Protein AF-A0A182TUP6-F1 (afdb_monomer_lite)

Secondary structure (DSSP, 8-state):
---------------S------------------EEEPPEEEEPTTS--------SS------TT--EEEEEHHHHHHHHHHHGGGS------GGGPEEE-PPPPTT---SEEEEEEEEEEEE-TTTTTTS-GGG--SEEEEEEEEEEEE-TTTEE-----SS------TT-S----PPEEEEEEEEEEEEE-TT-EESS-EEEEEEES-EEEEE-TTSS-SB-SEEEEES-EEEEEPTTTTTT-EEEEEEEES-EE-S-B-HHHHTT-EEEEEEEEES-EESSPBPHHHHHHHHTS-SS-EEEE--------

pLDDT: mean 70.91, std 22.77, range [28.28, 97.5]

Organism: NCBI:txid34690

Sequence (313 aa):
MGLVRWPFWAVVCVFLSVPFCLVASEQEQLEDIVQQPVHCERIDNSQWSRPGSANDWEPFHGRIGDRVLRCDCHDSVRTRRSEEYTVDQQQPNLRNAVFVLSSFPATTVATDILIVNCGQLHVPAGTFRSIRAAFLPRTIRFVNIAQLTLDSFAFETDSSTRTQQVVTNPRDPHPILGPITLSFDRCQLDELPANVFHGAAIRSVLFSTSSVGAIRSLAISTRFQQFLLSDTVVGSFSRHAFKRAQMEQLHLHNVTMTGAWASQAWQGLIVGNSIQIRDSRFLQTIHPAAITESSTYWKNALLVVYVLSYSKV

Radius of gyration: 26.75 Å; chains: 1; bounding box: 88×65×77 Å

Structure (mmCIF, N/CA/C/O backbone):
data_AF-A0A182TUP6-F1
#
_entry.id   AF-A0A182TUP6-F1
#
loop_
_atom_site.group_PDB
_atom_site.id
_atom_site.type_symbol
_atom_site.label_atom_id
_atom_site.label_alt_id
_atom_site.label_comp_id
_atom_site.label_asym_id
_atom_site.label_entity_id
_atom_site.label_seq_id
_atom_site.pdbx_PDB_ins_code
_atom_site.Cartn_x
_atom_site.Cartn_y
_atom_site.Cartn_z
_atom_site.occupancy
_atom_site.B_iso_or_equiv
_atom_site.auth_seq_id
_atom_site.auth_comp_id
_atom_site.auth_asym_id
_atom_site.auth_atom_id
_atom_site.pdbx_PDB_model_num
ATOM 1 N N . MET A 1 1 ? 63.124 -5.896 46.823 1.00 34.53 1 MET A N 1
ATO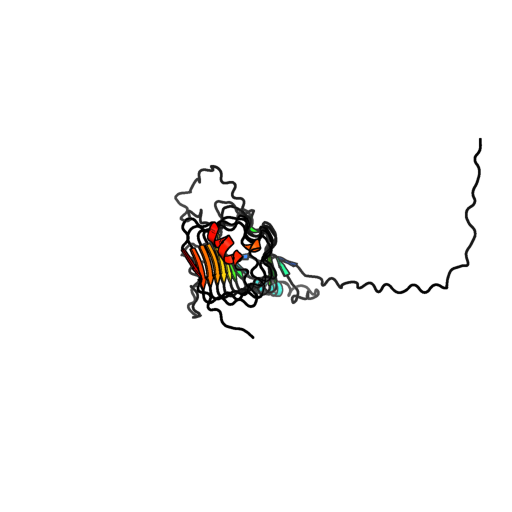M 2 C CA . MET A 1 1 ? 63.927 -7.112 47.092 1.00 34.53 1 MET A CA 1
ATOM 3 C C . MET A 1 1 ? 62.988 -8.149 47.697 1.00 34.53 1 MET A C 1
ATOM 5 O O . MET A 1 1 ? 62.379 -7.798 48.693 1.00 34.53 1 MET A O 1
ATOM 9 N N . GLY A 1 2 ? 62.761 -9.363 47.189 1.00 36.38 2 GLY A N 1
ATOM 10 C CA . GLY A 1 2 ? 62.850 -9.966 45.840 1.00 36.38 2 GLY A CA 1
ATOM 11 C C . GLY A 1 2 ? 61.675 -10.980 45.737 1.00 36.38 2 GLY A C 1
ATOM 12 O O . GLY A 1 2 ? 61.160 -11.369 46.778 1.00 36.38 2 GLY A O 1
ATOM 13 N N . LEU A 1 3 ? 61.022 -11.275 44.606 1.00 37.28 3 LEU A N 1
ATOM 14 C CA . LEU A 1 3 ? 61.464 -11.902 43.342 1.00 37.28 3 LEU A CA 1
ATOM 15 C C . LEU A 1 3 ? 61.934 -13.373 43.464 1.00 37.28 3 LEU A C 1
ATOM 17 O O . LEU A 1 3 ? 62.745 -13.665 44.335 1.00 37.28 3 LEU A O 1
ATOM 21 N N . VAL A 1 4 ? 61.502 -14.206 42.483 1.00 38.88 4 VAL A N 1
ATOM 22 C CA . VAL A 1 4 ? 61.781 -15.660 42.250 1.00 38.88 4 VAL A CA 1
ATOM 23 C C . VAL A 1 4 ? 60.939 -16.607 43.151 1.00 38.88 4 VAL A C 1
ATOM 25 O O . VAL A 1 4 ? 60.911 -16.395 44.353 1.00 38.88 4 VAL A O 1
ATOM 28 N N . ARG A 1 5 ? 60.209 -17.654 42.685 1.00 35.66 5 ARG A N 1
ATOM 29 C CA . ARG A 1 5 ? 59.941 -18.246 41.334 1.00 35.66 5 ARG A CA 1
ATOM 30 C C . ARG A 1 5 ? 58.599 -19.038 41.290 1.00 35.66 5 ARG A C 1
ATOM 32 O O . ARG A 1 5 ? 58.040 -19.334 42.335 1.00 35.66 5 ARG A O 1
ATOM 39 N N . TRP A 1 6 ? 58.163 -19.460 40.091 1.00 38.56 6 TRP A N 1
ATOM 40 C CA . TRP A 1 6 ? 57.276 -20.628 39.841 1.00 38.56 6 TRP A CA 1
ATOM 41 C C . TRP A 1 6 ? 58.119 -21.888 39.509 1.00 38.56 6 TRP A C 1
ATOM 43 O O . TRP A 1 6 ? 59.301 -21.739 39.179 1.00 38.56 6 TRP A O 1
ATOM 53 N N . PRO A 1 7 ? 57.547 -23.108 39.587 1.00 51.44 7 PRO A N 1
ATOM 54 C CA . PRO A 1 7 ? 57.105 -23.854 38.383 1.00 51.44 7 PRO A CA 1
ATOM 55 C C . PRO A 1 7 ? 55.671 -24.414 38.572 1.00 51.44 7 PRO A C 1
ATOM 57 O O . PRO A 1 7 ? 55.264 -24.663 39.698 1.00 51.44 7 PRO A O 1
ATOM 60 N N . PHE A 1 8 ? 54.769 -24.592 37.600 1.00 35.22 8 PHE A N 1
ATOM 61 C CA . PHE A 1 8 ? 54.814 -24.904 36.161 1.00 35.22 8 PHE A CA 1
ATOM 62 C C . PHE A 1 8 ? 55.309 -26.325 35.776 1.00 35.22 8 PHE A C 1
ATOM 64 O O . PHE A 1 8 ? 56.487 -26.537 35.525 1.00 35.22 8 PHE A O 1
ATOM 71 N N . TRP A 1 9 ? 54.321 -27.226 35.624 1.00 31.70 9 TRP A N 1
ATOM 72 C CA . TRP A 1 9 ? 54.264 -28.432 34.766 1.00 31.70 9 TRP A CA 1
ATOM 73 C C . TRP A 1 9 ? 55.047 -29.698 35.155 1.00 31.70 9 TRP A C 1
ATOM 75 O O . TRP A 1 9 ? 56.194 -29.876 34.764 1.00 31.70 9 TRP A O 1
ATOM 85 N N . ALA A 1 10 ? 54.324 -30.655 35.756 1.00 35.94 10 ALA A N 1
ATOM 86 C CA . ALA A 1 10 ? 54.177 -32.047 35.288 1.00 35.94 10 ALA A CA 1
ATOM 87 C C . ALA A 1 10 ? 53.154 -32.790 36.186 1.00 35.94 10 ALA A C 1
ATOM 89 O O . ALA A 1 10 ? 53.091 -32.494 37.372 1.00 35.94 10 ALA A O 1
ATOM 90 N N . VAL A 1 11 ? 52.340 -33.761 35.752 1.00 36.94 11 VAL A N 1
ATOM 91 C CA . VAL A 1 11 ? 51.881 -34.205 34.419 1.00 36.94 11 VAL A CA 1
ATOM 92 C C . VAL A 1 11 ? 50.609 -35.056 34.662 1.00 36.94 11 VAL A C 1
ATOM 94 O O . VAL A 1 11 ? 50.532 -35.738 35.676 1.00 36.94 11 VAL A O 1
ATOM 97 N N . VAL A 1 12 ? 49.625 -34.976 33.757 1.00 43.50 12 VAL A N 1
ATOM 98 C CA . VAL A 1 12 ? 48.611 -36.000 33.381 1.00 43.50 12 VAL A CA 1
ATOM 99 C C . VAL A 1 12 ? 48.229 -37.091 34.411 1.00 43.50 12 VAL A C 1
ATOM 101 O O . VAL A 1 12 ? 49.054 -37.953 34.687 1.00 43.50 12 VAL A O 1
ATOM 104 N N . CYS A 1 13 ? 46.948 -37.131 34.843 1.00 34.03 13 CYS A N 1
ATOM 105 C CA . CYS A 1 13 ? 46.106 -38.356 35.000 1.00 34.03 13 CYS A CA 1
ATOM 106 C C . CYS A 1 13 ? 44.759 -38.145 35.752 1.00 34.03 13 CYS A C 1
ATOM 108 O O . CYS A 1 13 ? 44.371 -38.968 36.574 1.00 34.03 13 CYS A O 1
ATOM 110 N N . VAL A 1 14 ? 43.993 -37.082 35.458 1.00 37.56 14 VAL A N 1
ATOM 111 C CA . VAL A 1 14 ? 42.549 -37.021 35.817 1.00 37.56 14 VAL A CA 1
ATOM 112 C C . VAL A 1 14 ? 41.718 -36.535 34.622 1.00 37.56 14 VAL A C 1
ATOM 114 O O . VAL A 1 14 ? 40.971 -35.564 34.682 1.00 37.56 14 VAL A O 1
ATOM 117 N N . PHE A 1 15 ? 41.888 -37.224 33.495 1.00 32.56 15 PHE A N 1
ATOM 118 C CA . PHE A 1 15 ? 40.847 -37.310 32.470 1.00 32.56 15 PHE A CA 1
ATOM 119 C C . PHE A 1 15 ? 39.930 -38.498 32.810 1.00 32.56 15 PHE A C 1
ATOM 121 O O . PHE A 1 15 ? 40.390 -39.457 33.423 1.00 32.56 15 PHE A O 1
ATOM 128 N N . LEU A 1 16 ? 38.676 -38.452 32.337 1.00 42.44 16 LEU A N 1
ATOM 129 C CA . LEU A 1 16 ? 37.684 -39.547 32.349 1.00 42.44 16 LEU A CA 1
ATOM 130 C C . LEU A 1 16 ? 37.017 -39.875 33.705 1.00 42.44 16 LEU A C 1
ATOM 132 O O . LEU A 1 16 ? 37.305 -40.899 34.315 1.00 42.44 16 LEU A O 1
ATOM 136 N N . SER A 1 17 ? 36.031 -39.063 34.119 1.00 37.94 17 SER A N 1
ATOM 137 C CA . SER A 1 17 ? 34.729 -39.563 34.642 1.00 37.94 17 SER A CA 1
ATOM 138 C C . SER A 1 17 ? 33.737 -38.448 35.037 1.00 37.94 17 SER A C 1
ATOM 140 O O . SER A 1 17 ? 33.158 -38.459 36.118 1.00 37.94 17 SER A O 1
ATOM 142 N N . VAL A 1 18 ? 33.462 -37.501 34.131 1.00 36.75 18 VAL A N 1
ATOM 143 C CA . VAL A 1 18 ? 32.219 -36.707 34.195 1.00 36.75 18 VAL A CA 1
ATOM 144 C C . VAL A 1 18 ? 31.532 -36.812 32.833 1.00 36.75 18 VAL A C 1
ATOM 146 O O . VAL A 1 18 ? 32.119 -36.368 31.843 1.00 36.75 18 VAL A O 1
ATOM 149 N N . PRO A 1 19 ? 30.335 -37.420 32.734 1.00 37.91 19 PRO A N 1
ATOM 150 C CA . PRO A 1 19 ? 29.578 -37.399 31.495 1.00 37.91 19 PRO A CA 1
ATOM 151 C C . PRO A 1 19 ? 29.086 -35.970 31.267 1.00 37.91 19 PRO A C 1
ATOM 153 O O . PRO A 1 19 ? 28.274 -35.446 32.028 1.00 37.91 19 PRO A O 1
ATOM 156 N N . PHE A 1 20 ? 29.591 -35.333 30.213 1.00 32.50 20 PHE A N 1
ATOM 157 C CA . PHE A 1 20 ? 28.999 -34.103 29.710 1.00 32.50 20 PHE A CA 1
ATOM 158 C C . PHE A 1 20 ? 27.558 -34.410 29.300 1.00 32.50 20 PHE A C 1
ATOM 160 O O . PHE A 1 20 ? 27.333 -35.206 28.386 1.00 32.50 20 PHE A O 1
ATOM 167 N N . CYS A 1 21 ? 26.584 -33.774 29.956 1.00 30.81 21 CYS A N 1
ATOM 168 C CA . CYS A 1 21 ? 25.239 -33.701 29.403 1.00 30.81 21 CYS A CA 1
ATOM 169 C C . CYS A 1 21 ? 25.349 -33.062 28.020 1.00 30.81 21 CYS A C 1
ATOM 171 O O . CYS A 1 21 ? 25.797 -31.922 27.893 1.00 30.81 21 CYS A O 1
ATOM 173 N N . LEU A 1 22 ? 24.961 -33.824 26.998 1.00 34.09 22 LEU A N 1
ATOM 174 C CA . LEU A 1 22 ? 24.853 -33.349 25.630 1.00 34.09 22 LEU A CA 1
ATOM 175 C C . LEU A 1 22 ? 23.890 -32.162 25.606 1.00 34.09 22 LEU A C 1
ATOM 177 O O . LEU A 1 22 ? 22.673 -32.336 25.647 1.00 34.09 22 LEU A O 1
ATOM 181 N N . VAL A 1 23 ? 24.448 -30.956 25.502 1.00 34.41 23 VAL A N 1
ATOM 182 C CA . VAL A 1 23 ? 23.739 -29.843 24.878 1.00 34.41 23 VAL A CA 1
ATOM 183 C C . VAL A 1 23 ? 23.572 -30.263 23.426 1.00 34.41 23 VAL A C 1
ATOM 185 O O . VAL A 1 23 ? 24.486 -30.111 22.617 1.00 34.41 23 VAL A O 1
ATOM 188 N N . ALA A 1 24 ? 22.431 -30.881 23.128 1.00 32.66 24 ALA A N 1
ATOM 189 C CA . ALA A 1 24 ? 21.997 -31.080 21.763 1.00 32.66 24 ALA A CA 1
ATOM 190 C C . ALA A 1 24 ? 21.820 -29.684 21.168 1.00 32.66 24 ALA A C 1
ATOM 192 O O . ALA A 1 24 ? 20.860 -28.981 21.472 1.00 32.66 24 ALA A O 1
ATOM 193 N N . SER A 1 25 ? 22.801 -29.260 20.379 1.00 35.72 25 SER A N 1
ATOM 194 C CA . SER A 1 25 ? 22.665 -28.092 19.534 1.00 35.72 25 SER A CA 1
ATOM 195 C C . SER A 1 25 ? 21.538 -28.379 18.551 1.00 35.72 25 SER A C 1
ATOM 197 O O . SER A 1 25 ? 21.739 -29.124 17.588 1.00 35.72 25 SER A O 1
ATOM 199 N N . GLU A 1 26 ? 20.369 -27.785 18.789 1.00 33.47 26 GLU A N 1
ATOM 200 C CA . GLU A 1 26 ? 19.401 -27.499 17.734 1.00 33.47 26 GLU A CA 1
ATOM 201 C C . GLU A 1 26 ? 20.081 -26.541 16.760 1.00 33.47 26 GLU A C 1
ATOM 203 O O . GLU A 1 26 ? 19.991 -25.318 16.839 1.00 33.47 26 GLU A O 1
ATOM 208 N N . GLN A 1 27 ? 20.867 -27.136 15.872 1.00 35.81 27 GLN A N 1
ATOM 209 C CA . GLN A 1 27 ? 21.390 -26.476 14.706 1.00 35.81 27 GLN A CA 1
ATOM 210 C C . GLN A 1 27 ? 20.190 -26.368 13.771 1.00 35.81 27 GLN A C 1
ATOM 212 O O . GLN A 1 27 ? 19.902 -27.307 13.028 1.00 35.81 27 GLN A O 1
ATOM 217 N N . GLU A 1 28 ? 19.447 -25.259 13.880 1.00 41.12 28 GLU A N 1
ATOM 218 C CA . GLU A 1 28 ? 18.463 -24.875 12.871 1.00 41.12 28 GLU A CA 1
ATOM 219 C C . GLU A 1 28 ? 19.143 -25.049 11.514 1.00 41.12 28 GLU A C 1
ATOM 221 O O . GLU A 1 28 ? 20.139 -24.380 11.210 1.00 41.12 28 GLU A O 1
ATOM 226 N N . GLN A 1 29 ? 18.653 -26.004 10.719 1.00 38.56 29 GLN A N 1
ATOM 227 C CA . GLN A 1 29 ? 19.023 -26.072 9.318 1.00 38.56 29 GLN A CA 1
ATOM 228 C C . GLN A 1 29 ? 18.469 -24.802 8.697 1.00 38.56 29 GLN A C 1
ATOM 230 O O . GLN A 1 29 ? 17.281 -24.718 8.397 1.00 38.56 29 GLN A O 1
ATOM 235 N N . LEU A 1 30 ? 19.342 -23.806 8.563 1.00 45.34 30 LEU A N 1
ATOM 236 C CA . LEU A 1 30 ? 19.072 -22.601 7.810 1.00 45.34 30 LEU A CA 1
ATOM 237 C C . LEU A 1 30 ? 18.774 -23.060 6.380 1.00 45.34 30 LEU A C 1
ATOM 239 O O . LEU A 1 30 ? 19.695 -23.403 5.636 1.00 45.34 30 LEU A O 1
ATOM 243 N N . GLU A 1 31 ? 17.488 -23.173 6.038 1.00 53.47 31 GLU A N 1
ATOM 244 C CA . GLU A 1 31 ? 17.079 -23.479 4.673 1.00 53.47 31 GLU A CA 1
ATOM 245 C C . GLU A 1 31 ? 17.718 -22.429 3.767 1.00 53.47 31 GLU A C 1
ATOM 247 O O . GLU A 1 31 ? 17.619 -21.229 4.029 1.00 53.47 31 GLU A O 1
ATOM 252 N N . ASP A 1 32 ? 18.428 -22.880 2.736 1.00 53.50 32 ASP A N 1
ATOM 253 C CA . ASP A 1 32 ? 19.199 -21.992 1.872 1.00 53.50 32 ASP A CA 1
ATOM 254 C C . ASP A 1 32 ? 18.232 -21.258 0.927 1.00 53.50 32 ASP A C 1
ATOM 256 O O . ASP A 1 32 ? 17.908 -21.725 -0.170 1.00 53.50 32 ASP A O 1
ATOM 260 N N . ILE A 1 33 ? 17.665 -20.150 1.420 1.00 63.94 33 ILE A N 1
ATOM 261 C CA . ILE A 1 33 ? 16.667 -19.345 0.712 1.00 63.94 33 ILE A CA 1
ATOM 262 C C . ILE A 1 33 ? 17.345 -18.677 -0.485 1.00 63.94 33 ILE A C 1
ATOM 264 O O . ILE A 1 33 ? 17.992 -17.632 -0.370 1.00 63.94 33 ILE A O 1
ATOM 268 N N . VAL A 1 34 ? 17.156 -19.268 -1.664 1.00 76.81 34 VAL A N 1
ATOM 269 C CA . VAL A 1 34 ? 17.705 -18.748 -2.917 1.00 76.81 34 VAL A CA 1
ATOM 270 C C . VAL A 1 34 ? 16.978 -17.457 -3.295 1.00 76.81 34 VAL A C 1
ATOM 272 O O . VAL A 1 34 ? 15.876 -17.486 -3.846 1.00 76.81 34 VAL A O 1
ATOM 275 N N . GLN A 1 35 ? 17.612 -16.318 -3.024 1.00 82.06 35 GLN A N 1
ATOM 276 C CA . GLN A 1 35 ? 17.132 -15.006 -3.456 1.00 82.06 35 GLN A CA 1
ATOM 277 C C . GLN A 1 35 ? 17.382 -14.803 -4.958 1.00 82.06 35 GLN A C 1
ATOM 279 O O . GLN A 1 35 ? 18.481 -15.060 -5.451 1.00 82.06 35 GLN A O 1
ATOM 284 N N . GLN A 1 36 ? 16.372 -14.338 -5.699 1.00 82.19 36 GLN A N 1
ATOM 285 C CA . GLN A 1 36 ? 16.449 -14.151 -7.156 1.00 82.19 36 GLN A CA 1
ATOM 286 C C . GLN A 1 36 ? 15.907 -12.776 -7.570 1.00 82.19 36 GLN A C 1
ATOM 288 O O . GLN A 1 36 ? 14.803 -12.425 -7.161 1.00 82.19 36 GLN A O 1
ATOM 293 N N . PRO A 1 37 ? 16.617 -11.977 -8.385 1.00 85.25 37 PRO A N 1
ATOM 294 C CA . PRO A 1 37 ? 16.085 -10.701 -8.857 1.00 85.25 37 PRO A CA 1
ATOM 295 C C . PRO A 1 37 ? 14.881 -10.924 -9.784 1.00 85.25 37 PRO A C 1
ATOM 297 O O . PRO A 1 37 ? 14.925 -11.781 -10.668 1.00 85.25 37 PRO A O 1
ATOM 300 N N . VAL A 1 38 ? 13.812 -10.140 -9.619 1.00 85.50 38 VAL A N 1
ATOM 301 C CA . VAL A 1 38 ? 12.689 -10.148 -10.575 1.00 85.50 38 VAL A CA 1
ATOM 302 C C . VAL A 1 38 ? 13.127 -9.493 -11.885 1.00 85.50 38 VAL A C 1
ATOM 304 O O . VAL A 1 38 ? 13.635 -8.370 -11.869 1.00 85.50 38 VAL A O 1
ATOM 307 N N . HIS A 1 39 ? 12.887 -10.147 -13.024 1.00 84.06 39 HIS A N 1
ATOM 308 C CA . HIS A 1 39 ? 13.069 -9.502 -14.321 1.00 84.06 39 HIS A CA 1
ATOM 309 C C . HIS A 1 39 ? 11.871 -8.602 -14.652 1.00 84.06 39 HIS A C 1
ATOM 311 O O . HIS A 1 39 ? 10.720 -9.025 -14.533 1.00 84.06 39 HIS A O 1
ATOM 317 N N . CYS A 1 40 ? 12.145 -7.368 -15.082 1.00 86.75 40 CYS A N 1
ATOM 318 C CA . CYS A 1 40 ? 11.128 -6.394 -15.469 1.00 86.75 40 CYS A CA 1
ATOM 319 C C . CYS A 1 40 ? 11.279 -6.012 -16.947 1.00 86.75 40 CYS A C 1
ATOM 321 O O . CYS A 1 40 ? 12.269 -5.389 -17.332 1.00 86.75 40 CYS A O 1
ATOM 323 N N . GLU A 1 41 ? 10.274 -6.333 -17.756 1.00 85.25 41 GLU A N 1
ATOM 324 C CA . GLU A 1 41 ? 10.201 -6.004 -19.177 1.00 85.25 41 GLU A CA 1
ATOM 325 C C . GLU A 1 41 ? 9.313 -4.782 -19.438 1.00 85.25 41 GLU A C 1
ATOM 327 O O . GLU A 1 41 ? 8.326 -4.515 -18.744 1.00 85.25 41 GLU A O 1
ATOM 332 N N . ARG A 1 42 ? 9.657 -4.016 -20.475 1.00 82.31 42 ARG A N 1
ATOM 333 C CA . ARG A 1 42 ? 8.821 -2.920 -20.958 1.00 82.31 42 ARG A CA 1
ATOM 334 C C . ARG A 1 42 ? 7.774 -3.474 -21.918 1.00 82.31 42 ARG A C 1
ATOM 336 O O . ARG A 1 42 ? 8.123 -4.049 -22.944 1.00 82.31 42 ARG A O 1
ATOM 343 N N . ILE A 1 43 ? 6.508 -3.200 -21.632 1.00 74.56 43 ILE A N 1
ATOM 344 C CA . ILE A 1 43 ? 5.392 -3.488 -22.527 1.00 74.56 43 ILE A CA 1
ATOM 345 C C . ILE A 1 43 ? 5.046 -2.210 -23.285 1.00 74.56 43 ILE A C 1
ATOM 347 O O . ILE A 1 43 ? 4.622 -1.219 -22.687 1.00 74.56 43 ILE A O 1
ATOM 351 N N . ASP A 1 44 ? 5.168 -2.252 -24.608 1.00 62.41 44 ASP A N 1
ATOM 352 C CA . ASP A 1 44 ? 4.533 -1.272 -25.483 1.00 62.41 44 ASP A CA 1
ATOM 353 C C . ASP A 1 44 ? 3.158 -1.819 -25.930 1.00 62.41 44 ASP A C 1
ATOM 355 O O . ASP A 1 44 ? 3.024 -2.986 -26.306 1.00 62.41 44 ASP A O 1
ATOM 359 N N . ASN A 1 45 ? 2.114 -0.981 -25.878 1.00 53.75 45 ASN A N 1
ATOM 360 C CA . ASN A 1 45 ? 0.691 -1.377 -25.966 1.00 53.75 45 ASN A CA 1
ATOM 361 C C . ASN A 1 45 ? 0.225 -2.006 -27.306 1.00 53.75 45 ASN A C 1
ATOM 363 O O . ASN A 1 45 ? -0.972 -2.203 -27.507 1.00 53.75 45 ASN A O 1
ATOM 367 N N . SER A 1 46 ? 1.128 -2.341 -28.229 1.00 46.94 46 SER A N 1
ATOM 368 C CA . SER A 1 46 ? 0.805 -2.960 -29.522 1.00 46.94 46 SER A CA 1
ATOM 369 C C . SER A 1 46 ? 0.464 -4.455 -29.448 1.00 46.94 46 SER A C 1
ATOM 371 O O . SER A 1 46 ? -0.096 -4.976 -30.410 1.00 46.94 46 SER A O 1
ATOM 373 N N . GLN A 1 47 ? 0.777 -5.152 -28.345 1.00 44.69 47 GLN A N 1
ATOM 374 C CA . GLN A 1 47 ? 0.640 -6.618 -28.266 1.00 44.69 47 GLN A CA 1
ATOM 375 C C . GLN A 1 47 ? -0.551 -7.147 -27.441 1.00 44.69 47 GLN A C 1
ATOM 377 O O . GLN A 1 47 ? -0.937 -8.299 -27.634 1.00 44.69 47 GLN A O 1
ATOM 382 N N . TRP A 1 48 ? -1.163 -6.354 -26.547 1.00 43.97 48 TRP A N 1
ATOM 383 C CA . TRP A 1 48 ? -2.136 -6.884 -25.564 1.00 43.97 48 TRP A CA 1
ATOM 384 C C . TRP A 1 48 ? -3.628 -6.724 -25.898 1.00 43.97 48 TRP A C 1
ATOM 386 O O . TRP A 1 48 ? -4.485 -7.097 -25.096 1.00 43.97 48 TRP A O 1
ATOM 396 N N . SER A 1 49 ? -3.978 -6.246 -27.091 1.00 35.59 49 SER A N 1
ATOM 397 C CA . SER A 1 49 ? -5.367 -6.167 -27.567 1.00 35.59 49 SER A CA 1
ATOM 398 C C . SER A 1 49 ? -5.919 -7.534 -28.017 1.00 35.59 49 SER A C 1
ATOM 400 O O . SER A 1 49 ? -6.241 -7.750 -29.184 1.00 35.59 49 SER A O 1
ATOM 402 N N . ARG A 1 50 ? -6.087 -8.467 -27.067 1.00 36.06 50 ARG A N 1
ATOM 403 C CA . ARG A 1 50 ? -6.907 -9.682 -27.238 1.00 36.06 50 ARG A CA 1
ATOM 404 C C . ARG A 1 50 ? -8.146 -9.641 -26.329 1.00 36.06 50 ARG A C 1
ATOM 406 O O . ARG A 1 50 ? -7.997 -9.766 -25.115 1.00 36.06 50 ARG A O 1
ATOM 413 N N . PRO A 1 51 ? -9.367 -9.504 -26.881 1.00 35.75 51 PRO A N 1
ATOM 414 C CA . PRO A 1 51 ? -10.597 -9.586 -26.101 1.00 35.75 51 PRO A CA 1
ATOM 415 C C . PRO A 1 51 ? -10.910 -11.059 -25.800 1.00 35.75 51 PRO A C 1
ATOM 417 O O . PRO A 1 51 ? -11.168 -11.833 -26.720 1.00 35.75 51 PRO A O 1
ATOM 420 N N . GLY A 1 52 ? -10.855 -11.475 -24.530 1.00 34.00 52 GLY A N 1
ATOM 421 C CA . GLY A 1 52 ? -11.009 -12.902 -24.214 1.00 34.00 52 GLY A CA 1
ATOM 422 C C . GLY A 1 52 ? -10.844 -13.326 -22.755 1.00 34.00 52 GLY A C 1
ATOM 423 O O . GLY A 1 52 ? -10.264 -14.378 -22.511 1.00 34.00 52 GLY A O 1
ATOM 424 N N . SER A 1 53 ? -11.327 -12.543 -21.788 1.00 31.86 53 SER A N 1
ATOM 425 C CA . SER A 1 53 ? -11.583 -13.028 -20.422 1.00 31.86 53 SER A CA 1
ATOM 426 C C . SER A 1 53 ? -12.556 -12.082 -19.721 1.00 31.86 53 SER A C 1
ATOM 428 O O . SER A 1 53 ? -12.170 -10.992 -19.305 1.00 31.86 53 SER A O 1
ATOM 430 N N . ALA A 1 54 ? -13.829 -12.470 -19.645 1.00 34.78 54 ALA A N 1
ATOM 431 C CA . ALA A 1 54 ? -14.830 -11.738 -18.882 1.00 34.78 54 ALA A CA 1
ATOM 432 C C . ALA A 1 54 ? -14.744 -12.164 -17.408 1.00 34.78 54 ALA A C 1
ATOM 434 O O . ALA A 1 54 ? -15.157 -13.266 -17.061 1.00 34.78 54 ALA A O 1
ATOM 435 N N . ASN A 1 55 ? -14.180 -11.294 -16.572 1.00 31.22 55 ASN A N 1
ATOM 436 C CA . ASN A 1 55 ? -14.313 -11.295 -15.116 1.00 31.22 55 ASN A CA 1
ATOM 437 C C . ASN A 1 55 ? -14.269 -9.826 -14.665 1.00 31.22 55 ASN A C 1
ATOM 439 O O . ASN A 1 55 ? -13.359 -9.095 -15.057 1.00 31.22 55 ASN A O 1
ATOM 443 N N . ASP A 1 56 ? -15.262 -9.397 -13.886 1.00 34.84 56 ASP A N 1
ATOM 444 C CA . ASP A 1 56 ? -15.608 -7.982 -13.689 1.00 34.84 56 ASP A CA 1
ATOM 445 C C . ASP A 1 56 ? -14.689 -7.212 -12.722 1.00 34.84 56 ASP A C 1
ATOM 447 O O . ASP A 1 56 ? -15.092 -6.866 -11.616 1.00 34.84 56 ASP A O 1
ATOM 451 N N . TRP A 1 57 ? -13.477 -6.870 -13.164 1.00 37.25 57 TRP A N 1
ATOM 452 C CA . TRP A 1 57 ? -12.690 -5.749 -12.625 1.00 37.25 57 TRP A CA 1
ATOM 453 C C . TRP A 1 57 ? -11.972 -5.044 -13.781 1.00 37.25 57 TRP A C 1
ATOM 455 O O . TRP A 1 57 ? -11.491 -5.718 -14.692 1.00 37.25 57 TRP A O 1
ATOM 465 N N . GLU A 1 58 ? -11.952 -3.702 -13.786 1.00 34.88 58 GLU A N 1
ATOM 466 C CA . GLU A 1 58 ? -11.707 -2.922 -15.014 1.00 34.88 58 GLU A CA 1
ATOM 467 C C . GLU A 1 58 ? -10.448 -3.335 -15.805 1.00 34.88 58 GLU A C 1
ATOM 469 O O . GLU A 1 58 ? -9.398 -3.624 -15.211 1.00 34.88 58 GLU A O 1
ATOM 474 N N . PRO A 1 59 ? -10.516 -3.335 -17.154 1.00 39.03 59 PRO A N 1
ATOM 475 C CA . PRO A 1 59 ? -9.438 -3.863 -17.971 1.00 39.03 59 PRO A CA 1
ATOM 476 C C . PRO A 1 59 ? -8.170 -3.021 -17.863 1.00 39.03 59 PRO A C 1
ATOM 478 O O . PRO A 1 59 ? -8.192 -1.830 -17.552 1.00 39.03 59 PRO A O 1
ATOM 481 N N . PHE A 1 60 ? -7.048 -3.637 -18.229 1.00 42.88 60 PHE A N 1
ATOM 482 C CA . PHE A 1 60 ? -5.759 -2.969 -18.372 1.00 42.88 60 PHE A CA 1
ATOM 483 C C . PHE A 1 60 ? -5.750 -2.042 -19.606 1.00 42.88 60 PHE A C 1
ATOM 485 O O . PHE A 1 60 ? -5.090 -2.294 -20.612 1.00 42.88 60 PHE A O 1
ATOM 492 N N . HIS A 1 61 ? -6.528 -0.962 -19.543 1.00 40.66 61 HIS A N 1
ATOM 493 C CA . HIS A 1 61 ? -6.584 0.098 -20.541 1.00 40.66 61 HIS A CA 1
ATOM 494 C C . HIS A 1 61 ? -5.507 1.144 -20.258 1.00 40.66 61 HIS A C 1
ATOM 496 O O . HIS A 1 61 ? -5.801 2.307 -19.973 1.00 40.66 61 HIS A O 1
ATOM 502 N N . GLY A 1 62 ? -4.245 0.725 -20.397 1.00 45.09 62 GLY A N 1
ATOM 503 C CA . GLY A 1 62 ? -3.188 1.677 -20.711 1.00 45.09 62 GLY A CA 1
ATOM 504 C C . GLY A 1 62 ? -3.631 2.469 -21.940 1.00 45.09 62 GLY A C 1
ATOM 505 O O . GLY A 1 62 ? -3.981 1.892 -22.975 1.00 45.09 62 GLY A O 1
ATOM 506 N N . ARG A 1 63 ? -3.686 3.795 -21.822 1.00 48.75 63 ARG A N 1
ATOM 507 C CA . ARG A 1 63 ? -3.994 4.675 -22.948 1.00 48.75 63 ARG A CA 1
ATOM 508 C C . ARG A 1 63 ? -2.944 4.462 -24.035 1.00 48.75 63 ARG A C 1
ATOM 510 O O . ARG A 1 63 ? -1.821 4.022 -23.781 1.00 48.75 63 ARG A O 1
ATOM 517 N N . ILE A 1 64 ? -3.294 4.790 -25.274 1.00 43.28 64 ILE A N 1
ATOM 518 C CA . ILE A 1 64 ? -2.325 4.788 -26.374 1.00 43.28 64 ILE A CA 1
ATOM 519 C C . ILE A 1 64 ? -1.185 5.751 -25.991 1.00 43.28 64 ILE A C 1
ATOM 521 O O . ILE A 1 64 ? -1.417 6.950 -25.853 1.00 43.28 64 ILE A O 1
ATOM 525 N N . GLY A 1 65 ? 0.019 5.209 -25.776 1.00 53.59 65 GLY A N 1
ATOM 526 C CA . GLY A 1 65 ? 1.198 5.941 -25.295 1.00 53.59 65 GLY A CA 1
ATOM 527 C C . GLY A 1 65 ? 1.625 5.669 -23.843 1.00 53.59 65 GLY A C 1
ATOM 528 O O . GLY A 1 65 ? 2.720 6.091 -23.471 1.00 53.59 65 GLY A O 1
ATOM 529 N N . ASP A 1 66 ? 0.829 4.962 -23.032 1.00 63.41 66 ASP A N 1
ATOM 530 C CA . ASP A 1 66 ? 1.239 4.584 -21.671 1.00 63.41 66 ASP A CA 1
ATOM 531 C C . ASP A 1 66 ? 2.431 3.608 -21.703 1.00 63.41 66 ASP A C 1
ATOM 533 O O . ASP A 1 66 ? 2.557 2.762 -22.592 1.00 63.41 66 ASP A O 1
ATOM 537 N N . ARG A 1 67 ? 3.351 3.777 -20.749 1.00 76.44 67 ARG A N 1
ATOM 538 C CA . ARG A 1 67 ? 4.659 3.110 -20.703 1.00 76.44 67 ARG A CA 1
ATOM 539 C C . ARG A 1 67 ? 4.653 2.121 -19.551 1.00 76.44 67 ARG A C 1
ATOM 541 O O . ARG A 1 67 ? 4.981 2.490 -18.426 1.00 76.44 67 ARG A O 1
ATOM 548 N N . VAL A 1 68 ? 4.263 0.886 -19.821 1.00 82.50 68 VAL A N 1
ATOM 549 C CA . VAL A 1 68 ? 4.085 -0.118 -18.773 1.00 82.50 68 VAL A CA 1
ATOM 550 C C . VAL A 1 68 ? 5.388 -0.879 -18.555 1.00 82.50 68 VAL A C 1
ATOM 552 O O . VAL A 1 68 ? 6.021 -1.334 -19.507 1.00 82.50 68 VAL A O 1
ATOM 555 N N . LEU A 1 69 ? 5.783 -1.030 -17.293 1.00 88.50 69 LEU A N 1
ATOM 556 C CA . LEU A 1 69 ? 6.899 -1.878 -16.878 1.00 88.50 69 LEU A CA 1
ATOM 557 C C . LEU A 1 69 ? 6.334 -3.065 -16.092 1.00 88.50 69 LEU A C 1
ATOM 559 O O . LEU A 1 69 ? 5.797 -2.875 -14.999 1.00 88.50 69 LEU A O 1
ATOM 563 N N . ARG A 1 70 ? 6.413 -4.275 -16.653 1.00 90.19 70 ARG A N 1
ATOM 564 C CA . ARG A 1 70 ? 5.912 -5.505 -16.029 1.00 90.19 70 ARG A CA 1
ATOM 565 C C . ARG A 1 70 ? 7.058 -6.319 -15.462 1.00 90.19 70 ARG A C 1
ATOM 567 O O . ARG A 1 70 ? 7.993 -6.646 -16.176 1.00 90.19 70 ARG A O 1
ATOM 574 N N . CYS A 1 71 ? 6.928 -6.707 -14.205 1.00 90.31 71 CYS A N 1
ATOM 575 C CA . CYS A 1 71 ? 7.841 -7.586 -13.499 1.00 90.31 71 CYS A CA 1
ATOM 576 C C . CYS A 1 71 ? 7.099 -8.902 -13.208 1.00 90.31 71 CYS A C 1
ATOM 578 O O . CYS A 1 71 ? 6.227 -8.926 -12.339 1.00 90.31 71 CYS A O 1
ATOM 580 N N . ASP A 1 72 ? 7.378 -9.972 -13.961 1.00 87.94 72 ASP A N 1
ATOM 581 C CA . ASP A 1 72 ? 6.676 -11.262 -13.835 1.00 87.94 72 ASP A CA 1
ATOM 582 C C . ASP A 1 72 ? 7.619 -12.363 -13.327 1.00 87.94 72 ASP A C 1
ATOM 584 O O . ASP A 1 72 ? 8.619 -12.718 -13.963 1.00 87.94 72 ASP A O 1
ATOM 588 N N . CYS A 1 73 ? 7.293 -12.917 -12.160 1.00 84.88 73 CYS A N 1
ATOM 589 C CA . CYS A 1 73 ? 8.084 -13.974 -11.539 1.00 84.88 73 CYS A CA 1
ATOM 590 C C . CYS A 1 73 ? 7.941 -15.332 -12.256 1.00 84.88 73 CYS A C 1
ATOM 592 O O . CYS A 1 73 ? 8.901 -16.101 -12.290 1.00 84.88 73 CYS A O 1
ATOM 594 N N . HIS A 1 74 ? 6.797 -15.642 -12.878 1.00 79.31 74 HIS A N 1
ATOM 595 C CA . HIS A 1 74 ? 6.631 -16.873 -13.662 1.00 79.31 74 HIS A CA 1
ATOM 596 C C . HIS A 1 74 ? 7.446 -16.840 -14.957 1.00 79.31 74 HIS A C 1
ATOM 598 O O . HIS A 1 74 ? 8.061 -17.849 -15.315 1.00 79.31 74 HIS A O 1
ATOM 604 N N . ASP A 1 75 ? 7.481 -15.703 -15.651 1.00 61.94 75 ASP A N 1
ATOM 605 C CA . ASP A 1 75 ? 8.286 -15.573 -16.869 1.00 61.94 75 ASP A CA 1
ATOM 606 C C . ASP A 1 75 ? 9.788 -15.515 -16.546 1.00 61.94 75 ASP A C 1
ATOM 608 O O . ASP A 1 75 ? 10.576 -16.156 -17.239 1.00 61.94 75 ASP A O 1
ATOM 612 N N . SER A 1 76 ? 10.177 -14.929 -15.404 1.00 59.91 76 SER A N 1
ATOM 613 C CA . SER A 1 76 ? 11.550 -15.031 -14.870 1.00 59.91 76 SER A CA 1
ATOM 614 C C . SER A 1 76 ? 12.009 -16.497 -14.694 1.00 59.91 76 SER A C 1
ATOM 616 O O . SER A 1 76 ? 13.137 -16.840 -15.051 1.00 59.91 76 SER A O 1
ATOM 618 N N . VAL A 1 77 ? 11.129 -17.403 -14.234 1.00 60.00 77 VAL A N 1
ATOM 619 C CA . VAL A 1 77 ? 11.424 -18.854 -14.159 1.00 60.00 77 VAL A CA 1
ATOM 620 C C . VAL A 1 77 ? 11.525 -19.502 -15.548 1.00 60.00 77 VAL A C 1
ATOM 622 O O . VAL A 1 77 ? 12.345 -20.400 -15.751 1.00 60.00 77 VAL A O 1
ATOM 625 N N . ARG A 1 78 ? 10.696 -19.089 -16.516 1.00 59.78 78 ARG A N 1
ATOM 626 C CA . ARG A 1 78 ? 10.673 -19.662 -17.878 1.00 59.78 78 ARG A CA 1
ATOM 627 C C . ARG A 1 78 ? 11.901 -19.284 -18.700 1.00 59.78 78 ARG A C 1
ATOM 629 O O . ARG A 1 78 ? 12.465 -20.161 -19.358 1.00 59.78 78 ARG A O 1
ATOM 636 N N . THR A 1 79 ? 12.320 -18.022 -18.649 1.00 58.47 79 THR A N 1
ATOM 637 C CA . THR A 1 79 ? 13.522 -17.542 -19.343 1.00 58.47 79 THR A CA 1
ATOM 638 C C . THR A 1 79 ? 14.748 -18.291 -18.837 1.00 58.47 79 THR A C 1
ATOM 640 O O . THR A 1 79 ? 15.435 -18.923 -19.637 1.00 58.47 79 THR A O 1
ATOM 643 N N . ARG A 1 80 ? 14.928 -18.382 -17.508 1.00 55.97 80 ARG A N 1
ATOM 644 C CA . ARG A 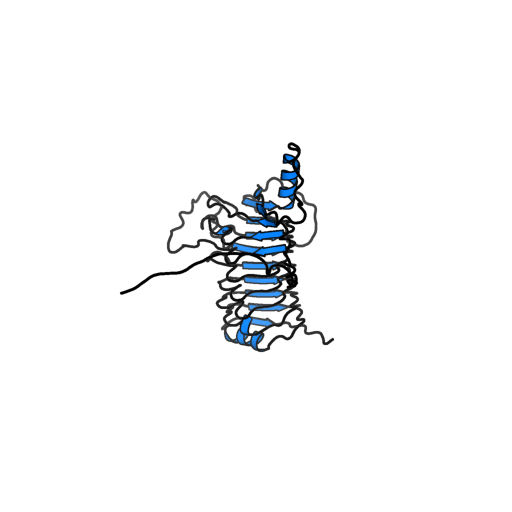1 80 ? 16.022 -19.162 -16.910 1.00 55.97 80 ARG A CA 1
ATOM 645 C C . ARG A 1 80 ? 16.022 -20.617 -17.374 1.00 55.97 80 ARG A C 1
ATOM 647 O O . ARG A 1 80 ? 17.049 -21.095 -17.835 1.00 55.97 80 ARG A O 1
ATOM 654 N N . ARG A 1 81 ? 14.880 -21.319 -17.312 1.00 56.38 81 ARG A N 1
ATOM 655 C CA . ARG A 1 81 ? 14.795 -22.711 -17.801 1.00 56.38 81 ARG A CA 1
ATOM 656 C C . ARG A 1 81 ? 15.233 -22.853 -19.255 1.00 56.38 81 ARG A C 1
ATOM 658 O O . ARG A 1 81 ? 15.739 -23.904 -19.609 1.00 56.38 81 ARG A O 1
ATOM 665 N N . SER A 1 82 ? 15.022 -21.829 -20.080 1.00 56.56 82 SER A N 1
ATOM 666 C CA . SER A 1 82 ? 15.383 -21.842 -21.500 1.00 56.56 82 SER A CA 1
ATOM 667 C C . SER A 1 82 ? 16.887 -21.622 -21.722 1.00 56.56 82 SER A C 1
ATOM 669 O O . SER A 1 82 ? 17.458 -22.223 -22.626 1.00 56.56 82 SER A O 1
ATOM 671 N N . GLU A 1 83 ? 17.535 -20.813 -20.880 1.00 55.59 83 GLU A N 1
ATOM 672 C CA . GLU A 1 83 ? 18.987 -20.563 -20.898 1.00 55.59 83 GLU A CA 1
ATOM 673 C C . GLU A 1 83 ? 19.791 -21.726 -20.277 1.00 55.59 83 GLU A C 1
ATOM 675 O O . GLU A 1 83 ? 20.848 -22.116 -20.780 1.00 55.59 83 GLU A O 1
ATOM 680 N N . GLU A 1 84 ? 19.255 -22.342 -19.220 1.00 52.47 84 GLU A N 1
ATOM 681 C CA . GLU A 1 84 ? 19.900 -23.389 -18.411 1.00 52.47 84 GLU A CA 1
ATOM 682 C C . GLU A 1 84 ? 19.977 -24.765 -19.120 1.00 52.47 84 GLU A C 1
ATOM 684 O O . GLU A 1 84 ? 20.602 -25.690 -18.613 1.00 52.47 84 GLU A O 1
ATOM 689 N N . TYR A 1 85 ? 19.448 -24.899 -20.347 1.00 49.19 85 TYR A N 1
ATOM 690 C CA . TYR A 1 85 ? 19.603 -26.094 -21.202 1.00 49.19 85 TYR A CA 1
ATOM 691 C C . TYR A 1 85 ? 21.005 -26.271 -21.827 1.00 49.19 85 TYR A C 1
ATOM 693 O O . TYR A 1 85 ? 21.191 -27.163 -22.656 1.00 49.19 85 TYR A O 1
ATOM 701 N N . THR A 1 86 ? 21.993 -25.443 -21.470 1.00 46.91 86 THR A N 1
ATOM 702 C CA . THR A 1 86 ? 23.348 -25.494 -22.059 1.00 46.91 86 THR A CA 1
ATOM 703 C C . THR A 1 86 ? 24.478 -25.885 -21.103 1.00 46.91 86 THR A C 1
ATOM 705 O O . THR A 1 86 ? 25.609 -26.033 -21.567 1.00 46.91 86 THR A O 1
ATOM 708 N N . VAL A 1 87 ? 24.220 -26.106 -19.805 1.00 44.81 87 VAL A N 1
ATOM 709 C CA . VAL A 1 87 ? 25.258 -26.532 -18.842 1.00 44.81 87 VAL A CA 1
ATOM 710 C C . VAL A 1 87 ? 24.712 -27.541 -17.824 1.00 44.81 87 VAL A C 1
ATOM 712 O O . VAL A 1 87 ? 23.790 -27.235 -17.075 1.00 44.81 87 VAL A O 1
ATOM 715 N N . ASP A 1 88 ? 25.343 -28.718 -17.742 1.00 44.91 88 ASP A N 1
ATOM 716 C CA . ASP A 1 88 ? 25.099 -29.738 -16.710 1.00 44.91 88 ASP A CA 1
ATOM 717 C C . ASP A 1 88 ? 25.542 -29.261 -15.311 1.00 44.91 88 ASP A C 1
ATOM 719 O O . ASP A 1 88 ? 26.622 -29.619 -14.833 1.00 44.91 88 ASP A O 1
ATOM 723 N N . GLN A 1 89 ? 24.721 -28.464 -14.621 1.00 42.47 89 GLN A N 1
ATOM 724 C CA . GLN A 1 89 ? 24.879 -28.194 -13.186 1.00 42.47 89 GLN A CA 1
ATOM 725 C C . GLN A 1 89 ? 23.545 -28.254 -12.430 1.00 42.47 89 GLN A C 1
ATOM 727 O O . GLN A 1 89 ? 22.468 -28.035 -12.977 1.00 42.47 89 GLN A O 1
ATOM 732 N N . GLN A 1 90 ? 23.649 -28.641 -11.157 1.00 44.22 90 GLN A N 1
ATOM 733 C CA . GLN A 1 90 ? 22.559 -29.005 -10.248 1.00 44.22 90 GLN A CA 1
ATOM 734 C C . GLN A 1 90 ? 21.348 -28.065 -10.322 1.00 44.22 90 GLN A C 1
ATOM 736 O O . GLN A 1 90 ? 21.480 -26.868 -10.083 1.00 44.22 90 GLN A O 1
ATOM 741 N N . GLN A 1 91 ? 20.152 -28.634 -10.535 1.00 45.19 91 GLN A N 1
ATOM 742 C CA . GLN A 1 91 ? 18.889 -27.918 -10.346 1.00 45.19 91 GLN A CA 1
ATOM 743 C C . GLN A 1 91 ? 18.853 -27.298 -8.937 1.00 45.19 91 GLN A C 1
ATOM 745 O O . GLN A 1 91 ? 18.804 -28.054 -7.960 1.00 45.19 91 GLN A O 1
ATOM 750 N N . PRO A 1 92 ? 18.824 -25.961 -8.785 1.00 51.09 92 PRO A N 1
ATOM 751 C CA . PRO A 1 92 ? 18.482 -25.381 -7.498 1.00 51.09 92 PRO A CA 1
ATOM 752 C C . PRO A 1 92 ? 17.026 -25.733 -7.183 1.00 51.09 92 PRO A C 1
ATOM 754 O O . PRO A 1 92 ? 16.179 -25.792 -8.081 1.00 51.09 92 PRO A O 1
ATOM 757 N N . ASN A 1 93 ? 16.711 -25.942 -5.904 1.00 48.75 93 ASN A N 1
ATOM 758 C CA . ASN A 1 93 ? 15.344 -26.202 -5.451 1.00 48.75 93 ASN A CA 1
ATOM 759 C C . ASN A 1 93 ? 14.474 -24.938 -5.601 1.00 48.75 93 ASN A C 1
ATOM 761 O O . ASN A 1 93 ? 14.168 -24.245 -4.635 1.00 48.75 93 ASN A O 1
ATOM 765 N N . LEU A 1 94 ? 14.010 -24.674 -6.828 1.00 53.88 94 LEU A N 1
ATOM 766 C CA . LEU A 1 94 ? 13.161 -23.538 -7.225 1.00 53.88 94 LEU A CA 1
ATOM 767 C C . LEU A 1 94 ? 11.803 -23.465 -6.492 1.00 53.88 94 LEU A C 1
ATOM 769 O O . LEU A 1 94 ? 11.017 -22.563 -6.763 1.00 53.88 94 LEU A O 1
ATOM 773 N N . ARG A 1 95 ? 11.506 -24.406 -5.587 1.00 55.00 95 ARG A N 1
ATOM 774 C CA . ARG A 1 95 ? 10.312 -24.387 -4.730 1.00 55.00 95 ARG A CA 1
ATOM 775 C C . ARG A 1 95 ? 10.409 -23.384 -3.573 1.00 55.00 95 ARG A C 1
ATOM 777 O O . ARG A 1 95 ? 9.365 -22.884 -3.175 1.00 55.00 95 ARG A O 1
ATOM 784 N N . ASN A 1 96 ? 11.618 -23.053 -3.106 1.00 63.03 96 ASN A N 1
ATOM 785 C CA . ASN A 1 96 ? 11.854 -22.136 -1.975 1.00 63.03 96 ASN A CA 1
ATOM 786 C C . ASN A 1 96 ? 12.610 -20.863 -2.428 1.00 63.03 96 ASN A C 1
ATOM 788 O O . ASN A 1 96 ? 13.433 -20.318 -1.696 1.00 63.03 96 ASN A O 1
ATOM 792 N N . ALA A 1 97 ? 12.391 -20.421 -3.672 1.00 74.94 97 ALA A N 1
ATOM 793 C CA . ALA A 1 97 ? 13.025 -19.220 -4.208 1.00 74.94 97 ALA A CA 1
ATOM 794 C C . ALA A 1 97 ? 12.229 -17.958 -3.835 1.00 74.94 97 ALA A C 1
ATOM 796 O O . ALA A 1 97 ? 11.075 -17.803 -4.247 1.00 74.94 97 ALA A O 1
ATOM 797 N N . VAL A 1 98 ? 12.868 -17.033 -3.114 1.00 87.19 98 VAL A N 1
ATOM 798 C CA . VAL A 1 98 ? 12.310 -15.704 -2.827 1.00 87.19 98 VAL A CA 1
ATOM 799 C C . VAL A 1 98 ? 12.729 -14.751 -3.933 1.00 87.19 98 VAL A C 1
ATOM 801 O O . VAL A 1 98 ? 13.915 -14.480 -4.130 1.00 87.19 98 VAL A O 1
ATOM 804 N N . PHE A 1 99 ? 11.756 -14.201 -4.649 1.00 91.69 99 PHE A N 1
ATOM 805 C CA . PHE A 1 99 ? 12.027 -13.141 -5.605 1.00 91.69 99 PHE A CA 1
ATOM 806 C C . PHE A 1 99 ? 12.277 -11.816 -4.883 1.00 91.69 99 PHE A C 1
ATOM 808 O O . PHE A 1 99 ? 11.556 -11.476 -3.954 1.00 91.69 99 PHE A O 1
ATOM 815 N N . VAL A 1 100 ? 13.267 -11.044 -5.320 1.00 92.88 100 VAL A N 1
ATOM 816 C CA . VAL A 1 100 ? 13.632 -9.742 -4.748 1.00 92.88 100 VAL A CA 1
ATOM 817 C C . VAL A 1 100 ? 13.439 -8.665 -5.809 1.00 92.88 100 VAL A C 1
ATOM 819 O O . VAL A 1 100 ? 14.044 -8.715 -6.886 1.00 92.88 100 VAL A O 1
ATOM 822 N N . LEU A 1 101 ? 12.599 -7.671 -5.521 1.00 92.94 101 LEU A N 1
ATOM 823 C CA . LEU A 1 101 ? 12.359 -6.553 -6.431 1.00 92.94 101 LEU A CA 1
ATOM 824 C C . LEU A 1 101 ? 13.527 -5.559 -6.365 1.00 92.94 101 LEU A C 1
ATOM 826 O O . LEU A 1 101 ? 13.595 -4.711 -5.472 1.00 92.94 101 LEU A O 1
ATOM 830 N N . SER A 1 102 ? 14.457 -5.682 -7.314 1.00 90.69 102 SER A N 1
ATOM 831 C CA . SER A 1 102 ? 15.621 -4.795 -7.434 1.00 90.69 102 SER A CA 1
ATOM 832 C C . SER A 1 102 ? 15.216 -3.322 -7.551 1.00 90.69 102 SER A C 1
ATOM 834 O O . SER A 1 102 ? 14.149 -2.996 -8.068 1.00 90.69 102 SER A O 1
ATOM 836 N N . SER A 1 103 ? 16.078 -2.420 -7.077 1.00 90.94 103 SER A N 1
ATOM 837 C CA . SER A 1 103 ? 15.790 -0.987 -7.102 1.00 90.94 103 SER A CA 1
ATOM 838 C C . SER A 1 103 ? 15.715 -0.440 -8.529 1.00 90.94 103 SER A C 1
ATOM 840 O O . SER A 1 103 ? 16.559 -0.718 -9.383 1.00 90.94 103 SER A O 1
ATOM 842 N N . PHE A 1 104 ? 14.690 0.370 -8.790 1.00 89.75 104 PHE A N 1
ATOM 843 C CA . PHE A 1 104 ? 14.467 0.959 -10.103 1.00 89.75 104 PHE A CA 1
ATOM 844 C C . PHE A 1 104 ? 15.484 2.082 -10.358 1.00 89.75 104 PHE A C 1
ATOM 846 O O . PHE A 1 104 ? 15.580 3.017 -9.557 1.00 89.75 104 PHE A O 1
ATOM 853 N N . PRO A 1 105 ? 16.245 2.048 -11.468 1.00 87.25 105 PRO A N 1
ATOM 854 C CA . PRO A 1 105 ? 17.238 3.074 -11.759 1.00 87.25 105 PRO A CA 1
ATOM 855 C C . PRO A 1 105 ? 16.585 4.437 -12.024 1.00 87.25 105 PRO A C 1
ATOM 857 O O . PRO A 1 105 ? 15.442 4.531 -12.471 1.00 87.25 105 PRO A O 1
ATOM 860 N N . ALA A 1 106 ? 17.353 5.516 -11.849 1.00 83.81 106 ALA A N 1
ATOM 861 C CA . ALA A 1 106 ? 16.908 6.895 -12.092 1.00 83.81 106 ALA A CA 1
ATOM 862 C C . ALA A 1 106 ? 16.502 7.202 -13.550 1.00 83.81 106 ALA A C 1
ATOM 864 O O . ALA A 1 106 ? 15.952 8.268 -13.834 1.00 83.81 106 ALA A O 1
ATOM 865 N N . THR A 1 107 ? 16.799 6.286 -14.472 1.00 79.38 107 THR A N 1
ATOM 866 C CA . THR A 1 107 ? 16.411 6.295 -15.888 1.00 79.38 107 THR A CA 1
ATOM 867 C C . THR A 1 107 ? 15.103 5.546 -16.167 1.00 79.38 107 THR A C 1
ATOM 869 O O . THR A 1 107 ? 14.687 5.477 -17.321 1.00 79.38 107 THR A O 1
ATOM 872 N N . THR A 1 108 ? 14.443 4.987 -15.147 1.00 81.88 108 THR A N 1
ATOM 873 C CA . THR A 1 108 ? 13.140 4.322 -15.291 1.00 81.88 108 THR A CA 1
ATOM 874 C C . THR A 1 108 ? 12.089 5.343 -15.718 1.00 81.88 108 THR A C 1
ATOM 876 O O . THR A 1 108 ? 11.821 6.292 -14.985 1.00 81.88 108 THR A O 1
ATOM 879 N N . VAL A 1 109 ? 11.488 5.150 -16.897 1.00 81.25 109 VAL A N 1
ATOM 880 C CA . VAL A 1 109 ? 10.385 5.987 -17.400 1.00 81.25 109 VAL A CA 1
ATOM 881 C C . VAL A 1 109 ? 9.193 5.099 -17.743 1.00 81.25 109 VAL A C 1
ATOM 883 O O . VAL A 1 109 ? 8.999 4.695 -18.897 1.00 81.25 109 VAL A O 1
ATOM 886 N N . ALA A 1 110 ? 8.406 4.808 -16.710 1.00 81.31 110 ALA A N 1
ATOM 887 C CA . ALA A 1 110 ? 7.167 4.048 -16.771 1.00 81.31 110 ALA A CA 1
ATOM 888 C C . ALA A 1 110 ? 6.005 4.918 -16.268 1.00 81.31 110 ALA A C 1
ATOM 890 O O . ALA A 1 110 ? 6.152 5.635 -15.281 1.00 81.31 110 ALA A O 1
ATOM 891 N N . THR A 1 111 ? 4.852 4.861 -16.934 1.00 81.06 111 THR A N 1
ATOM 892 C CA . THR A 1 111 ? 3.611 5.435 -16.396 1.00 81.06 111 THR A CA 1
ATOM 893 C C . THR A 1 111 ? 3.060 4.549 -15.289 1.00 81.06 111 THR A C 1
ATOM 895 O O . THR A 1 111 ? 2.530 5.066 -14.310 1.00 81.06 111 THR A O 1
ATOM 898 N N . ASP A 1 112 ? 3.234 3.233 -15.419 1.00 85.50 112 ASP A N 1
ATOM 899 C CA . ASP A 1 112 ? 2.659 2.227 -14.536 1.00 85.50 112 ASP A CA 1
ATOM 900 C C . ASP A 1 112 ? 3.645 1.067 -14.363 1.00 85.50 112 ASP A C 1
ATOM 902 O O . ASP A 1 112 ? 4.217 0.573 -15.341 1.00 85.50 112 ASP A O 1
ATOM 906 N N . ILE A 1 113 ? 3.848 0.637 -13.117 1.00 90.25 113 ILE A N 1
ATOM 907 C CA . ILE A 1 113 ? 4.691 -0.514 -12.772 1.00 90.25 113 ILE A CA 1
ATOM 908 C C . ILE A 1 113 ? 3.783 -1.637 -12.265 1.00 90.25 113 ILE A C 1
ATOM 910 O O . ILE A 1 113 ? 2.990 -1.439 -11.345 1.00 90.25 113 ILE A O 1
ATOM 914 N N . LEU A 1 114 ? 3.889 -2.816 -12.871 1.00 92.44 114 LEU A N 1
ATOM 915 C CA . LEU A 1 114 ? 3.017 -3.962 -12.631 1.00 92.44 114 LEU A CA 1
ATOM 916 C C . LEU A 1 114 ? 3.859 -5.179 -12.223 1.00 92.44 114 LEU A C 1
ATOM 918 O O . LEU A 1 114 ? 4.557 -5.749 -13.054 1.00 92.44 114 LEU A O 1
ATOM 922 N N . ILE A 1 115 ? 3.790 -5.587 -10.958 1.00 93.75 115 ILE A N 1
ATOM 923 C CA . ILE A 1 115 ? 4.522 -6.732 -10.404 1.00 93.75 115 ILE A CA 1
ATOM 924 C C . ILE A 1 115 ? 3.541 -7.880 -10.169 1.00 93.75 115 ILE A C 1
ATOM 926 O O . ILE A 1 115 ? 2.527 -7.689 -9.493 1.00 93.75 115 ILE A O 1
ATOM 930 N N . VAL A 1 116 ? 3.796 -9.053 -10.754 1.00 92.44 116 VAL A N 1
ATOM 931 C CA . VAL A 1 116 ? 2.779 -10.111 -10.862 1.00 92.44 116 VAL A CA 1
ATOM 932 C C . VAL A 1 116 ? 3.299 -11.534 -10.685 1.00 92.44 116 VAL A C 1
ATOM 934 O O . VAL A 1 116 ? 4.440 -11.850 -11.025 1.00 92.44 116 VAL A O 1
ATOM 937 N N . ASN A 1 117 ? 2.387 -12.411 -10.253 1.00 90.12 117 ASN A N 1
ATOM 938 C CA . ASN A 1 117 ? 2.515 -13.871 -10.315 1.00 90.12 117 ASN A CA 1
ATOM 939 C C . ASN A 1 117 ? 3.740 -14.423 -9.560 1.00 90.12 117 ASN A C 1
ATOM 941 O O . ASN A 1 117 ? 4.447 -15.299 -10.057 1.00 90.12 117 ASN A O 1
ATOM 945 N N . CYS A 1 118 ? 4.003 -13.904 -8.360 1.00 89.06 118 CYS A N 1
ATOM 946 C CA . CYS A 1 118 ? 5.135 -14.320 -7.533 1.00 89.06 118 CYS A CA 1
ATOM 947 C C . CYS A 1 118 ? 4.674 -15.232 -6.391 1.00 89.06 118 CYS A C 1
ATOM 949 O O . CYS A 1 118 ? 3.726 -14.909 -5.674 1.00 89.06 118 CYS A O 1
ATOM 951 N N . GLY A 1 119 ? 5.375 -16.354 -6.195 1.00 89.94 119 GLY A N 1
ATOM 952 C CA . GLY A 1 119 ? 5.179 -17.221 -5.030 1.00 89.94 119 GLY A CA 1
ATOM 953 C C . GLY A 1 119 ? 5.582 -16.494 -3.749 1.00 89.94 119 GLY A C 1
ATOM 954 O O . GLY A 1 119 ? 4.732 -16.166 -2.931 1.00 89.94 119 GLY A O 1
ATOM 955 N N . GLN A 1 120 ? 6.866 -16.162 -3.629 1.00 93.00 120 GLN A N 1
ATOM 956 C CA . GLN A 1 120 ? 7.397 -15.301 -2.574 1.00 93.00 120 GLN A CA 1
ATOM 957 C C . GLN A 1 120 ? 8.065 -14.084 -3.218 1.00 93.00 120 GLN A C 1
ATOM 959 O O . GLN A 1 120 ? 8.877 -14.247 -4.130 1.00 93.00 120 GLN A O 1
ATOM 964 N N . LEU A 1 121 ? 7.716 -12.878 -2.770 1.00 95.25 121 LEU A N 1
ATOM 965 C CA . LEU A 1 121 ? 8.269 -11.610 -3.246 1.00 95.25 121 LEU A CA 1
ATOM 966 C C . LEU A 1 121 ? 8.687 -10.736 -2.062 1.00 95.25 121 LEU A C 1
ATOM 968 O O . LEU A 1 121 ? 7.866 -10.387 -1.218 1.00 95.25 121 LEU A O 1
ATOM 972 N N . HIS A 1 122 ? 9.947 -10.323 -2.050 1.00 95.75 122 HIS A N 1
ATOM 973 C CA . HIS A 1 122 ? 10.503 -9.319 -1.158 1.00 95.75 122 HIS A CA 1
ATOM 974 C C . HIS A 1 122 ? 10.642 -7.979 -1.890 1.00 95.75 122 HIS A C 1
ATOM 976 O O . HIS A 1 122 ? 11.147 -7.923 -3.015 1.00 95.75 122 HIS A O 1
ATOM 982 N N . VAL A 1 123 ? 10.203 -6.895 -1.250 1.00 96.31 123 VAL A N 1
ATOM 983 C CA . VAL A 1 123 ? 10.418 -5.514 -1.707 1.00 96.31 123 VAL A CA 1
ATOM 984 C C . VAL A 1 123 ? 11.329 -4.803 -0.698 1.00 96.31 123 VAL A C 1
ATOM 986 O O . VAL A 1 123 ? 10.840 -4.374 0.355 1.00 96.31 123 VAL A O 1
ATOM 989 N N . PRO A 1 124 ? 12.637 -4.688 -1.002 1.00 95.00 124 PRO A N 1
ATOM 990 C CA . PRO A 1 124 ? 13.608 -4.025 -0.143 1.00 95.00 124 PRO A CA 1
ATOM 991 C C . PRO A 1 124 ? 13.316 -2.549 0.136 1.00 95.00 124 PRO A C 1
ATOM 993 O O . PRO A 1 124 ? 12.622 -1.857 -0.615 1.00 95.00 124 PRO A O 1
ATOM 996 N N . ALA A 1 125 ? 13.940 -2.027 1.191 1.00 93.62 125 ALA A N 1
ATOM 997 C CA . ALA A 1 125 ? 13.948 -0.597 1.476 1.00 93.62 125 ALA A CA 1
ATOM 998 C C . ALA A 1 125 ? 14.513 0.210 0.289 1.00 93.62 125 ALA A C 1
ATOM 1000 O O . ALA A 1 125 ? 15.587 -0.086 -0.240 1.00 93.62 125 ALA A O 1
ATOM 1001 N N . GLY A 1 126 ? 13.814 1.273 -0.114 1.00 89.75 126 GLY A N 1
ATOM 1002 C CA . GLY A 1 126 ? 14.278 2.187 -1.157 1.00 89.75 126 GLY A CA 1
ATOM 1003 C C . GLY A 1 126 ? 14.186 1.667 -2.598 1.00 89.75 126 GLY A C 1
ATOM 1004 O O . GLY A 1 126 ? 14.752 2.314 -3.482 1.00 89.75 126 GLY A O 1
ATOM 1005 N N . THR A 1 127 ? 13.454 0.577 -2.882 1.00 92.06 127 THR A N 1
ATOM 1006 C CA . THR A 1 127 ? 13.247 0.054 -4.254 1.00 92.06 127 THR A CA 1
ATOM 1007 C C . THR A 1 127 ? 12.816 1.135 -5.256 1.00 92.06 127 THR A C 1
ATOM 1009 O O . THR A 1 127 ? 13.253 1.114 -6.406 1.00 92.06 127 THR A O 1
ATOM 1012 N N . PHE A 1 128 ? 12.020 2.121 -4.828 1.00 90.50 128 PHE A N 1
ATOM 1013 C CA . PHE A 1 128 ? 11.543 3.223 -5.677 1.00 90.50 128 PHE A CA 1
ATOM 1014 C C . PHE A 1 128 ? 12.290 4.556 -5.469 1.00 90.50 128 PHE A C 1
ATOM 1016 O O . PHE A 1 128 ? 12.035 5.508 -6.208 1.00 90.50 128 PHE A O 1
ATOM 1023 N N . ARG A 1 129 ? 13.242 4.633 -4.520 1.00 89.19 129 ARG A N 1
ATOM 1024 C CA . ARG A 1 129 ? 13.870 5.897 -4.079 1.00 89.19 129 ARG A CA 1
ATOM 1025 C C . ARG A 1 129 ? 14.575 6.623 -5.222 1.00 89.19 129 ARG A C 1
ATOM 1027 O O . ARG A 1 129 ? 14.421 7.831 -5.372 1.00 89.19 129 ARG A O 1
ATOM 1034 N N . SER A 1 130 ? 15.312 5.872 -6.038 1.00 86.75 130 SER A N 1
ATOM 1035 C CA . SER A 1 130 ? 16.144 6.403 -7.122 1.00 86.75 130 SER A CA 1
ATOM 1036 C C . SER A 1 130 ? 15.356 6.912 -8.335 1.00 86.75 130 SER A C 1
ATOM 1038 O O . SER A 1 130 ? 15.948 7.580 -9.186 1.00 86.75 130 SER A O 1
ATOM 1040 N N . ILE A 1 131 ? 14.052 6.620 -8.456 1.00 84.38 131 ILE A N 1
ATOM 1041 C CA . ILE A 1 131 ? 13.231 7.122 -9.568 1.00 84.38 131 ILE A CA 1
ATOM 1042 C C . ILE A 1 131 ? 13.121 8.646 -9.445 1.00 84.38 131 ILE A C 1
ATOM 1044 O O . ILE A 1 131 ? 12.668 9.180 -8.435 1.00 84.38 131 ILE A O 1
ATOM 1048 N N . ARG A 1 132 ? 13.528 9.369 -10.495 1.00 79.31 132 ARG A N 1
ATOM 1049 C CA . ARG A 1 132 ? 13.499 10.839 -10.500 1.00 79.31 132 ARG A CA 1
ATOM 1050 C C . ARG A 1 132 ? 12.071 11.348 -10.332 1.00 79.31 132 ARG A C 1
ATOM 1052 O O . ARG A 1 132 ? 11.169 10.862 -11.005 1.00 79.31 132 ARG A O 1
ATOM 1059 N N . ALA A 1 133 ? 11.898 12.423 -9.560 1.00 76.19 133 ALA A N 1
ATOM 1060 C CA . ALA A 1 133 ? 10.598 13.057 -9.315 1.00 76.19 133 ALA A CA 1
ATOM 1061 C C . ALA A 1 133 ? 9.784 13.375 -10.594 1.00 76.19 133 ALA A C 1
ATOM 1063 O O . ALA A 1 133 ? 8.561 13.305 -10.574 1.00 76.19 133 ALA A O 1
ATOM 1064 N N . ALA A 1 134 ? 10.454 13.6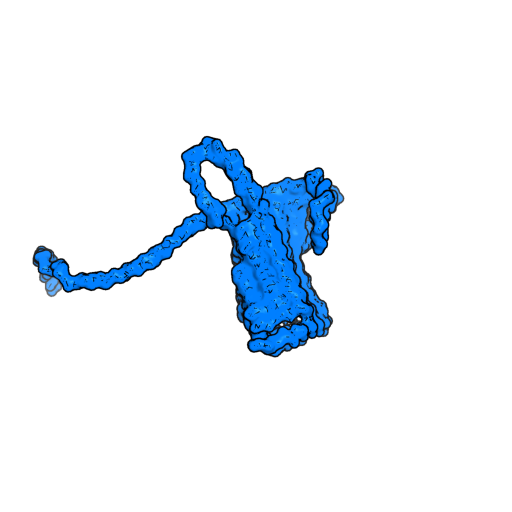88 -11.712 1.00 73.38 134 ALA A N 1
ATOM 1065 C CA . ALA A 1 134 ? 9.823 13.969 -13.009 1.00 73.38 134 ALA A CA 1
ATOM 1066 C C . ALA A 1 134 ? 9.362 12.720 -13.798 1.00 73.38 134 ALA A C 1
ATOM 1068 O O . ALA A 1 134 ? 8.704 12.865 -14.824 1.00 73.38 134 ALA A O 1
ATOM 1069 N N . PHE A 1 135 ? 9.723 11.514 -13.349 1.00 78.00 135 PHE A N 1
ATOM 1070 C CA . PHE A 1 135 ? 9.393 10.226 -13.976 1.00 78.00 135 PHE A CA 1
ATOM 1071 C C . PHE A 1 135 ? 8.706 9.260 -12.998 1.00 78.00 135 PHE A C 1
ATOM 1073 O O . PHE A 1 135 ? 8.723 8.048 -13.213 1.00 78.00 135 PHE A O 1
ATOM 1080 N N . LEU A 1 136 ? 8.127 9.775 -11.907 1.00 82.06 136 LEU A N 1
ATOM 1081 C CA . LEU A 1 136 ? 7.405 8.939 -10.952 1.00 82.06 136 LEU A CA 1
ATOM 1082 C C . LEU A 1 136 ? 6.187 8.287 -11.632 1.00 82.06 136 LEU A C 1
ATOM 1084 O O . LEU A 1 136 ? 5.437 8.977 -12.332 1.00 82.06 136 LEU A O 1
ATOM 1088 N N . PRO A 1 137 ? 5.972 6.975 -11.433 1.00 84.00 137 PRO A N 1
ATOM 1089 C CA . PRO A 1 137 ? 4.842 6.278 -12.023 1.00 84.00 137 PRO A CA 1
ATOM 1090 C C . PRO A 1 137 ? 3.536 6.759 -11.389 1.00 84.00 137 PRO A C 1
ATOM 1092 O O . PRO A 1 137 ? 3.460 7.048 -10.197 1.00 84.00 137 PRO A O 1
ATOM 1095 N N . ARG A 1 138 ? 2.467 6.786 -12.180 1.00 84.00 138 ARG A N 1
ATOM 1096 C CA . ARG A 1 138 ? 1.111 7.071 -11.705 1.00 84.00 138 ARG A CA 1
ATOM 1097 C C . ARG A 1 138 ? 0.571 5.930 -10.851 1.00 84.00 138 ARG A C 1
ATOM 1099 O O . ARG A 1 138 ? -0.101 6.186 -9.852 1.00 84.00 138 ARG A O 1
ATOM 1106 N N . THR A 1 139 ? 0.848 4.684 -11.234 1.00 87.06 139 THR A N 1
ATOM 1107 C CA . THR A 1 139 ? 0.430 3.508 -10.467 1.00 87.06 139 THR A CA 1
ATOM 1108 C C . THR A 1 139 ? 1.566 2.508 -10.270 1.00 87.06 139 THR A C 1
ATOM 1110 O O . THR A 1 139 ? 2.426 2.327 -11.133 1.00 87.06 139 THR A O 1
ATOM 1113 N N . ILE A 1 140 ? 1.563 1.855 -9.109 1.00 91.94 140 ILE A N 1
ATOM 1114 C CA . ILE A 1 140 ? 2.376 0.672 -8.824 1.00 91.94 140 ILE A CA 1
ATOM 1115 C C . ILE A 1 140 ? 1.407 -0.397 -8.320 1.00 91.94 140 ILE A C 1
ATOM 1117 O O . ILE A 1 140 ? 0.690 -0.179 -7.340 1.00 91.94 140 ILE A O 1
ATOM 1121 N N . ARG A 1 141 ? 1.348 -1.530 -9.018 1.00 93.38 141 ARG A N 1
ATOM 1122 C CA . ARG A 1 141 ? 0.371 -2.599 -8.788 1.00 93.38 141 ARG A CA 1
ATOM 1123 C C . ARG A 1 141 ? 1.083 -3.914 -8.499 1.00 93.38 141 ARG A C 1
ATOM 1125 O O . ARG A 1 141 ? 1.874 -4.363 -9.320 1.00 93.38 141 ARG A O 1
ATOM 1132 N N . PHE A 1 142 ? 0.747 -4.543 -7.382 1.00 95.81 142 PHE A N 1
ATOM 1133 C CA . PHE A 1 142 ? 1.123 -5.913 -7.042 1.00 95.81 142 PHE A CA 1
ATOM 1134 C C . PHE A 1 142 ? -0.107 -6.799 -7.243 1.00 95.81 142 PHE A C 1
ATOM 1136 O O . PHE A 1 142 ? -1.160 -6.481 -6.687 1.00 95.81 142 PHE A O 1
ATOM 1143 N N . VAL A 1 143 ? -0.003 -7.858 -8.052 1.00 94.56 143 VAL A N 1
ATOM 1144 C CA . VAL A 1 143 ? -1.144 -8.737 -8.374 1.00 94.56 143 VAL A CA 1
ATOM 1145 C C . VAL A 1 143 ? -0.764 -10.214 -8.276 1.00 94.56 143 VAL A C 1
ATOM 1147 O O . VAL A 1 143 ? 0.217 -10.637 -8.884 1.00 94.56 143 VAL A O 1
ATOM 1150 N N . ASN A 1 144 ? -1.575 -11.019 -7.582 1.00 93.62 144 ASN A N 1
ATOM 1151 C CA . ASN A 1 144 ? -1.348 -12.459 -7.377 1.00 93.62 144 ASN A CA 1
ATOM 1152 C C . ASN A 1 144 ? 0.032 -12.748 -6.746 1.00 93.62 144 ASN A C 1
ATOM 1154 O O . ASN A 1 144 ? 0.894 -13.371 -7.374 1.00 93.62 144 ASN A O 1
ATOM 1158 N N . ILE A 1 145 ? 0.249 -12.275 -5.517 1.00 94.81 145 ILE A N 1
ATOM 1159 C CA . ILE A 1 145 ? 1.496 -12.486 -4.768 1.00 94.81 145 ILE A CA 1
ATOM 1160 C C . ILE A 1 145 ? 1.197 -13.351 -3.537 1.00 94.81 145 ILE A C 1
ATOM 1162 O O . ILE A 1 145 ? 0.576 -12.879 -2.583 1.00 94.81 145 ILE A O 1
ATOM 1166 N N . ALA A 1 146 ? 1.615 -14.620 -3.556 1.00 93.56 146 ALA A N 1
ATOM 1167 C CA . ALA A 1 146 ? 1.221 -15.592 -2.529 1.00 93.56 146 ALA A CA 1
ATOM 1168 C C . ALA A 1 146 ? 1.910 -15.372 -1.166 1.00 93.56 146 ALA A C 1
ATOM 1170 O O . ALA A 1 146 ? 1.366 -15.768 -0.141 1.00 93.56 146 ALA A O 1
ATOM 1171 N N . GLN A 1 147 ? 3.059 -14.695 -1.144 1.00 95.19 147 GLN A N 1
ATOM 1172 C CA . GLN A 1 147 ? 3.668 -14.123 0.053 1.00 95.19 147 GLN A CA 1
ATOM 1173 C C . GLN A 1 147 ? 4.451 -12.864 -0.340 1.00 95.19 147 GLN A C 1
ATOM 1175 O O . GLN A 1 147 ? 5.392 -12.928 -1.132 1.00 95.19 147 GLN A O 1
ATOM 1180 N N . LEU A 1 148 ? 4.041 -11.712 0.185 1.00 96.94 148 LEU A N 1
ATOM 1181 C CA . LEU A 1 148 ? 4.630 -10.401 -0.062 1.00 96.94 148 LEU A CA 1
ATOM 1182 C C . LEU A 1 148 ? 5.269 -9.876 1.226 1.00 96.94 148 LEU A C 1
ATOM 1184 O O . LEU A 1 148 ? 4.578 -9.428 2.142 1.00 96.94 148 LEU A O 1
ATOM 1188 N N . THR A 1 149 ? 6.596 -9.885 1.259 1.00 96.69 149 THR A N 1
ATOM 1189 C CA . THR A 1 149 ? 7.402 -9.306 2.334 1.00 96.69 149 THR A CA 1
ATOM 1190 C C . THR A 1 149 ? 7.821 -7.898 1.933 1.00 96.69 149 THR A C 1
ATOM 1192 O O . THR A 1 149 ? 8.442 -7.694 0.890 1.00 96.69 149 THR A O 1
ATOM 1195 N N . LEU A 1 150 ? 7.494 -6.912 2.761 1.00 96.81 150 LEU A N 1
ATOM 1196 C CA . LEU A 1 150 ? 7.886 -5.518 2.564 1.00 96.81 150 LEU A CA 1
ATOM 1197 C C . LEU A 1 150 ? 8.896 -5.128 3.640 1.00 96.81 150 LEU A C 1
ATOM 1199 O O . LEU A 1 150 ? 8.720 -5.501 4.798 1.00 96.81 150 LEU A O 1
ATOM 1203 N N . ASP A 1 151 ? 9.897 -4.328 3.284 1.00 96.19 151 ASP A N 1
ATOM 1204 C CA . ASP A 1 151 ? 10.757 -3.662 4.263 1.00 96.19 151 ASP A CA 1
ATOM 1205 C C . ASP A 1 151 ? 10.151 -2.335 4.753 1.00 96.19 151 ASP A C 1
ATOM 1207 O O . ASP A 1 151 ? 9.292 -1.713 4.119 1.00 96.19 151 ASP A O 1
ATOM 1211 N N . SER A 1 152 ? 10.668 -1.832 5.877 1.00 94.50 152 SER A N 1
ATOM 1212 C CA . SER A 1 152 ? 10.490 -0.417 6.231 1.00 94.50 152 SER A CA 1
ATOM 1213 C C . SER A 1 152 ? 11.057 0.463 5.109 1.00 94.50 152 SER A C 1
ATOM 1215 O O . SER A 1 152 ? 12.144 0.187 4.610 1.00 94.50 152 SER A O 1
ATOM 1217 N N . PHE A 1 153 ? 10.358 1.535 4.720 1.00 93.38 153 PHE A N 1
ATOM 1218 C CA . PHE A 1 153 ? 10.738 2.402 3.590 1.00 93.38 153 PHE A CA 1
ATOM 1219 C C . PHE A 1 153 ? 10.789 1.706 2.209 1.00 93.38 153 PHE A C 1
ATOM 1221 O O . PHE A 1 153 ? 11.441 2.211 1.294 1.00 93.38 153 PHE A O 1
ATOM 1228 N N . ALA A 1 154 ? 10.091 0.578 2.014 1.00 92.81 154 ALA A N 1
ATOM 1229 C CA . ALA A 1 154 ? 9.967 -0.069 0.700 1.00 92.81 154 ALA A CA 1
ATOM 1230 C C . ALA A 1 154 ? 9.434 0.894 -0.382 1.00 92.81 154 ALA A C 1
ATOM 1232 O O . ALA A 1 154 ? 10.012 1.012 -1.465 1.00 92.81 154 ALA A O 1
ATOM 1233 N N . PHE A 1 155 ? 8.379 1.653 -0.063 1.00 91.56 155 PHE A N 1
ATOM 1234 C CA . PHE A 1 155 ? 7.812 2.691 -0.928 1.00 91.56 155 PHE A CA 1
ATOM 1235 C C . PHE A 1 155 ? 8.296 4.071 -0.497 1.00 91.56 155 PHE A C 1
ATOM 1237 O O . PHE A 1 155 ? 7.524 4.879 0.011 1.00 91.56 155 PHE A O 1
ATOM 1244 N N . GLU A 1 156 ? 9.586 4.331 -0.675 1.00 88.94 156 GLU A N 1
ATOM 1245 C CA . GLU A 1 156 ? 10.182 5.651 -0.488 1.00 88.94 156 GLU A CA 1
ATOM 1246 C C . GLU A 1 156 ? 10.447 6.332 -1.835 1.00 88.94 156 GLU A C 1
ATOM 1248 O O . GLU A 1 156 ? 10.918 5.697 -2.777 1.00 88.94 156 GLU A O 1
ATOM 1253 N N . THR A 1 157 ? 10.179 7.638 -1.917 1.00 79.69 157 THR A N 1
ATOM 1254 C CA . THR A 1 157 ? 10.492 8.477 -3.087 1.00 79.69 157 THR A CA 1
ATOM 1255 C C . THR A 1 157 ? 11.232 9.741 -2.661 1.00 79.69 157 THR A C 1
ATOM 1257 O O . THR A 1 157 ? 10.726 10.463 -1.794 1.00 79.69 157 THR A O 1
ATOM 1260 N N . ASP A 1 158 ? 12.346 10.076 -3.320 1.00 69.94 158 ASP A N 1
ATOM 1261 C CA . ASP A 1 158 ? 13.082 11.328 -3.086 1.00 69.94 158 ASP A CA 1
ATOM 1262 C C . ASP A 1 158 ? 12.315 12.552 -3.626 1.00 69.94 158 ASP A C 1
ATOM 1264 O O . ASP A 1 158 ? 12.575 13.092 -4.703 1.00 69.94 158 ASP A O 1
ATOM 1268 N N . SER A 1 159 ? 11.344 13.029 -2.846 1.00 55.22 159 SER A N 1
ATOM 1269 C CA . SER A 1 159 ? 10.560 14.231 -3.141 1.00 55.22 159 SER A CA 1
ATOM 1270 C C . SER A 1 159 ? 11.199 15.488 -2.535 1.00 55.22 159 SER A C 1
ATOM 1272 O O . SER A 1 159 ? 10.596 16.166 -1.699 1.00 55.22 159 SER A O 1
ATOM 1274 N N . SER A 1 160 ? 12.420 15.833 -2.956 1.00 48.25 160 SER A N 1
ATOM 1275 C CA . SER A 1 160 ? 13.116 17.073 -2.557 1.00 48.25 160 SER A CA 1
ATOM 1276 C C . SER A 1 160 ? 12.591 18.324 -3.289 1.00 48.25 160 SER A C 1
ATOM 1278 O O . SER A 1 160 ? 13.336 19.234 -3.644 1.00 48.25 160 SER A O 1
ATOM 1280 N N . THR A 1 161 ? 11.276 18.426 -3.491 1.00 47.25 161 THR A N 1
ATOM 1281 C CA . THR A 1 161 ? 10.639 19.522 -4.236 1.00 47.25 161 THR A CA 1
ATOM 1282 C C . THR A 1 161 ? 10.262 20.702 -3.338 1.00 47.25 161 THR A C 1
ATOM 1284 O O . THR A 1 161 ? 9.098 21.095 -3.246 1.00 47.25 161 THR A O 1
ATOM 1287 N N . ARG A 1 162 ? 11.270 21.340 -2.728 1.00 42.38 162 ARG A N 1
ATOM 1288 C CA . ARG A 1 162 ? 11.221 22.802 -2.575 1.00 42.38 162 ARG A CA 1
ATOM 1289 C C . ARG A 1 162 ? 11.756 23.404 -3.872 1.00 42.38 162 ARG A C 1
ATOM 1291 O O . ARG A 1 162 ? 12.928 23.242 -4.183 1.00 42.38 162 ARG A O 1
ATOM 1298 N N . THR A 1 163 ? 10.889 24.105 -4.603 1.00 40.44 163 THR A N 1
ATOM 1299 C CA . THR A 1 163 ? 11.276 25.088 -5.633 1.00 40.44 163 THR A CA 1
ATOM 1300 C C . THR A 1 163 ? 12.299 24.617 -6.680 1.00 40.44 163 THR A C 1
ATOM 1302 O O . THR A 1 163 ? 13.332 25.254 -6.867 1.00 40.44 163 THR A O 1
ATOM 1305 N N . GLN A 1 164 ? 11.974 23.572 -7.445 1.00 43.97 164 GLN A N 1
ATOM 1306 C CA . GLN A 1 164 ? 12.456 23.484 -8.827 1.00 43.97 164 GLN A CA 1
ATOM 1307 C C . GLN A 1 164 ? 11.282 23.740 -9.768 1.00 43.97 164 GLN A C 1
ATOM 1309 O O . GLN A 1 164 ? 10.299 23.000 -9.772 1.00 43.97 164 GLN A O 1
ATOM 1314 N N . GLN A 1 165 ? 11.373 24.833 -10.530 1.00 43.47 165 GLN A N 1
ATOM 1315 C CA . GLN A 1 165 ? 10.445 25.115 -11.618 1.00 43.47 165 GLN A CA 1
ATOM 1316 C C . GLN A 1 165 ? 10.569 23.988 -12.639 1.00 43.47 165 GLN A C 1
ATOM 1318 O O . GLN A 1 165 ? 11.636 23.769 -13.211 1.00 43.47 165 GLN A O 1
ATOM 1323 N N . VAL A 1 166 ? 9.477 23.252 -12.831 1.00 49.12 166 VAL A N 1
ATOM 1324 C CA . VAL A 1 166 ? 9.429 22.137 -13.770 1.00 49.12 166 VAL A CA 1
ATOM 1325 C C . VAL A 1 166 ? 9.562 22.712 -15.173 1.00 49.12 166 VAL A C 1
ATOM 1327 O O . VAL A 1 166 ? 8.626 23.322 -15.687 1.00 49.12 166 VAL A O 1
ATOM 1330 N N . VAL A 1 167 ? 10.725 22.516 -15.795 1.00 44.44 167 VAL A N 1
ATOM 1331 C CA . VAL A 1 167 ? 10.912 22.759 -17.228 1.00 44.44 167 VAL A CA 1
ATOM 1332 C C . VAL A 1 167 ? 10.167 21.650 -17.968 1.00 44.44 167 VAL A C 1
ATOM 1334 O O . VAL A 1 167 ? 10.738 20.631 -18.354 1.00 44.44 167 VAL A O 1
ATOM 1337 N N . THR A 1 168 ? 8.854 21.818 -18.107 1.00 48.69 168 THR A N 1
ATOM 1338 C CA . THR A 1 168 ? 8.022 20.963 -18.947 1.00 48.69 168 THR A CA 1
ATOM 1339 C C . THR A 1 168 ? 8.444 21.159 -20.396 1.00 48.69 168 THR A C 1
ATOM 1341 O O . THR A 1 168 ? 8.341 22.255 -20.943 1.00 48.69 168 THR A O 1
ATOM 1344 N N . ASN A 1 169 ? 8.916 20.093 -21.042 1.00 45.38 169 ASN A N 1
ATOM 1345 C CA . ASN A 1 169 ? 9.061 20.089 -22.492 1.00 45.38 169 ASN A CA 1
ATOM 1346 C C . ASN A 1 169 ? 7.646 20.136 -23.103 1.00 45.38 169 ASN A C 1
ATOM 1348 O O . ASN A 1 169 ? 6.912 19.163 -22.934 1.00 45.38 169 ASN A O 1
ATOM 1352 N N . PRO A 1 170 ? 7.241 21.196 -23.833 1.00 49.50 170 PRO A N 1
ATOM 1353 C CA . PRO A 1 170 ? 5.871 21.312 -24.347 1.00 49.50 170 PRO A CA 1
ATOM 1354 C C . PRO A 1 170 ? 5.514 20.263 -25.411 1.00 49.50 170 PRO A C 1
ATOM 1356 O O . PRO A 1 170 ? 4.363 20.182 -25.830 1.00 49.50 170 PRO A O 1
ATOM 1359 N N . ARG A 1 171 ? 6.505 19.498 -25.890 1.00 47.19 171 ARG A N 1
ATOM 1360 C CA . ARG A 1 171 ? 6.343 18.408 -26.861 1.00 47.19 171 ARG A CA 1
ATOM 1361 C C . ARG A 1 171 ? 6.321 17.017 -26.230 1.00 47.19 171 ARG A C 1
ATOM 1363 O O . ARG A 1 171 ? 6.160 16.049 -26.965 1.00 47.19 171 ARG A O 1
ATOM 1370 N N . ASP A 1 172 ? 6.490 16.903 -24.914 1.00 45.44 172 ASP A N 1
ATOM 1371 C CA . ASP A 1 172 ? 6.252 15.642 -24.217 1.00 45.44 172 ASP A CA 1
ATOM 1372 C C . ASP A 1 172 ? 4.757 15.568 -23.849 1.00 45.44 172 ASP A C 1
ATOM 1374 O O . ASP A 1 172 ? 4.296 16.377 -23.038 1.00 45.44 172 ASP A O 1
ATOM 1378 N N . PRO A 1 173 ? 3.959 14.651 -24.435 1.00 45.81 173 PRO A N 1
ATOM 1379 C CA . PRO A 1 173 ? 2.523 14.545 -24.152 1.00 45.81 173 PRO A CA 1
ATOM 1380 C C . PRO A 1 173 ? 2.223 14.029 -22.732 1.00 45.81 173 PRO A C 1
ATOM 1382 O O . PRO A 1 173 ? 1.058 13.843 -22.375 1.00 45.81 173 PRO A O 1
ATOM 1385 N N . HIS A 1 174 ? 3.257 13.801 -21.917 1.00 46.25 174 HIS A N 1
ATOM 1386 C CA . HIS A 1 174 ? 3.183 13.253 -20.571 1.00 46.25 174 HIS A CA 1
ATOM 1387 C C . HIS A 1 174 ? 3.597 14.280 -19.492 1.00 46.25 174 HIS A C 1
ATOM 1389 O O . HIS A 1 174 ? 4.658 14.142 -18.880 1.00 46.25 174 HIS A O 1
ATOM 1395 N N . PRO A 1 175 ? 2.755 15.279 -19.157 1.00 45.28 175 PRO A N 1
ATOM 1396 C CA . PRO A 1 175 ? 2.940 16.095 -17.958 1.00 45.28 175 PRO A CA 1
ATOM 1397 C C . PRO A 1 175 ? 2.585 15.268 -16.707 1.00 45.28 175 PRO A C 1
ATOM 1399 O O . PRO A 1 175 ? 1.501 15.401 -16.140 1.00 45.28 175 PRO A O 1
ATOM 1402 N N . ILE A 1 176 ? 3.481 14.368 -16.288 1.00 51.16 176 ILE A N 1
ATOM 1403 C CA . ILE A 1 176 ? 3.245 13.415 -15.191 1.00 51.16 176 ILE A CA 1
ATOM 1404 C C . ILE A 1 176 ? 4.024 13.833 -13.939 1.00 51.16 176 ILE A C 1
ATOM 1406 O O . ILE A 1 176 ? 4.950 13.171 -13.490 1.00 51.16 176 ILE A O 1
ATOM 1410 N N . LEU A 1 177 ? 3.552 14.907 -13.305 1.00 50.41 177 LEU A N 1
ATOM 1411 C CA . LEU A 1 177 ? 3.554 14.976 -11.840 1.00 50.41 177 LEU A CA 1
ATOM 1412 C C . LEU A 1 177 ? 2.219 14.416 -11.339 1.00 50.41 177 LEU A C 1
ATOM 1414 O O . LEU A 1 177 ? 1.398 15.102 -10.730 1.00 50.41 177 LEU A O 1
ATOM 1418 N N . GLY A 1 178 ? 1.988 13.151 -11.694 1.00 53.84 178 GLY A N 1
ATOM 1419 C CA . GLY A 1 178 ? 0.877 12.357 -11.201 1.00 53.84 178 GLY A CA 1
ATOM 1420 C C . GLY A 1 178 ? 1.272 11.741 -9.860 1.00 53.84 178 GLY A C 1
ATOM 1421 O O . GLY A 1 178 ? 2.311 11.090 -9.795 1.00 53.84 178 GLY A O 1
ATOM 1422 N N . PRO A 1 179 ? 0.491 11.931 -8.790 1.00 66.44 179 PRO A N 1
ATOM 1423 C CA . PRO A 1 179 ? 0.754 11.248 -7.534 1.00 66.44 179 PRO A CA 1
ATOM 1424 C C . PRO A 1 179 ? 0.533 9.734 -7.665 1.00 66.44 179 PRO A C 1
ATOM 1426 O O . PRO A 1 179 ? -0.344 9.286 -8.407 1.00 66.44 179 PRO A O 1
ATOM 1429 N N . ILE A 1 180 ? 1.307 8.964 -6.905 1.00 85.94 180 ILE A N 1
ATOM 1430 C CA . ILE A 1 180 ? 1.373 7.505 -6.984 1.00 85.94 180 ILE A CA 1
ATOM 1431 C C . ILE A 1 180 ? 0.156 6.882 -6.295 1.00 85.94 180 ILE A C 1
ATOM 1433 O O . ILE A 1 180 ? -0.136 7.166 -5.126 1.00 85.94 180 ILE A O 1
ATOM 1437 N N . THR A 1 181 ? -0.519 5.985 -7.010 1.00 90.75 181 THR A N 1
ATOM 1438 C CA . THR A 1 181 ? -1.477 5.026 -6.449 1.00 90.75 181 THR A CA 1
ATOM 1439 C C . THR A 1 181 ? -0.795 3.673 -6.273 1.00 90.75 181 THR A C 1
ATOM 1441 O O . THR A 1 181 ? -0.380 3.057 -7.254 1.00 90.75 181 THR A O 1
ATOM 1444 N N . LEU A 1 182 ? -0.684 3.213 -5.028 1.00 93.75 182 LEU A N 1
ATOM 1445 C CA . LEU A 1 182 ? -0.221 1.872 -4.681 1.00 93.75 182 LEU A CA 1
ATOM 1446 C C . LEU A 1 182 ? -1.429 0.937 -4.587 1.00 93.75 182 LEU A C 1
ATOM 1448 O O . LEU A 1 182 ? -2.392 1.240 -3.880 1.00 93.75 182 LEU A O 1
ATOM 1452 N N . SER A 1 183 ? -1.380 -0.193 -5.285 1.00 95.00 183 SER A N 1
ATOM 1453 C CA . SER A 1 183 ? -2.444 -1.197 -5.280 1.00 95.00 183 SER A CA 1
ATOM 1454 C C . SER A 1 183 ? -1.879 -2.591 -5.025 1.00 95.00 183 SER A C 1
ATOM 1456 O O . SER A 1 183 ? -0.919 -3.004 -5.674 1.00 95.00 183 SER A O 1
ATOM 1458 N N . PHE A 1 184 ? -2.502 -3.311 -4.097 1.00 96.88 184 PHE A N 1
ATOM 1459 C CA . PHE A 1 184 ? -2.218 -4.704 -3.769 1.00 96.88 184 PHE A CA 1
ATOM 1460 C C . PHE A 1 184 ? -3.496 -5.514 -4.009 1.00 96.88 184 PHE A C 1
ATOM 1462 O O . PHE A 1 184 ? -4.520 -5.255 -3.378 1.00 96.88 184 PHE A O 1
ATOM 1469 N N . ASP A 1 185 ? -3.457 -6.446 -4.952 1.00 95.38 185 ASP A N 1
ATOM 1470 C CA . ASP A 1 185 ? -4.595 -7.255 -5.391 1.00 95.38 185 ASP A CA 1
ATOM 1471 C C . ASP A 1 185 ? -4.215 -8.737 -5.307 1.00 95.38 185 ASP A C 1
ATOM 1473 O O . ASP A 1 185 ? -3.256 -9.170 -5.946 1.00 95.38 185 ASP A O 1
ATOM 1477 N N . ARG A 1 186 ? -4.945 -9.525 -4.509 1.00 96.38 186 ARG A N 1
ATOM 1478 C CA . ARG A 1 186 ? -4.605 -10.936 -4.239 1.00 96.38 186 ARG A CA 1
ATOM 1479 C C . ARG A 1 186 ? -3.161 -11.092 -3.745 1.00 96.38 186 ARG A C 1
ATOM 1481 O O . ARG A 1 186 ? -2.397 -11.918 -4.246 1.00 96.38 186 ARG A O 1
ATOM 1488 N N . CYS A 1 187 ? -2.798 -10.267 -2.764 1.00 97.00 187 CYS A N 1
ATOM 1489 C CA . CYS A 1 187 ? -1.525 -10.325 -2.055 1.00 97.00 187 CYS A CA 1
ATOM 1490 C C . CYS A 1 187 ? -1.732 -10.853 -0.630 1.00 97.00 187 CYS A C 1
ATOM 1492 O O . CYS A 1 187 ? -2.670 -10.440 0.052 1.00 97.00 187 CYS A O 1
ATOM 1494 N N . GLN A 1 188 ? -0.828 -11.705 -0.151 1.00 97.50 188 GLN A N 1
ATOM 1495 C CA . GLN A 1 188 ? -0.757 -12.099 1.258 1.00 97.50 188 GLN A CA 1
ATOM 1496 C C . GLN A 1 188 ? 0.484 -11.482 1.905 1.00 97.50 188 GLN A C 1
ATOM 1498 O O . GLN A 1 188 ? 1.603 -11.756 1.487 1.00 97.50 188 GLN A O 1
ATOM 1503 N N . LEU A 1 189 ? 0.282 -10.644 2.919 1.00 97.38 189 LEU A N 1
ATOM 1504 C CA . LEU A 1 189 ? 1.331 -10.002 3.705 1.00 97.38 189 LEU A CA 1
ATOM 1505 C C . LEU A 1 189 ? 1.247 -10.517 5.143 1.00 97.38 189 LEU A C 1
ATOM 1507 O O . LEU A 1 189 ? 0.216 -10.345 5.796 1.00 97.38 189 LEU A O 1
ATOM 1511 N N . ASP A 1 190 ? 2.330 -11.076 5.675 1.00 95.38 190 ASP A N 1
ATOM 1512 C CA . ASP A 1 190 ? 2.375 -11.477 7.089 1.00 95.38 190 ASP A CA 1
ATOM 1513 C C . ASP A 1 190 ? 2.414 -10.243 8.010 1.00 95.38 190 ASP A C 1
ATOM 1515 O O . ASP A 1 190 ? 1.787 -10.213 9.073 1.00 95.38 190 ASP A O 1
ATOM 1519 N N . GLU A 1 191 ? 3.063 -9.164 7.563 1.00 95.44 191 GLU A N 1
ATOM 1520 C CA . GLU A 1 191 ? 3.029 -7.865 8.225 1.00 95.44 191 GLU A CA 1
ATOM 1521 C C . GLU A 1 191 ? 3.119 -6.674 7.265 1.00 95.44 191 GLU A C 1
ATOM 1523 O O . GLU A 1 191 ? 3.623 -6.764 6.148 1.00 95.44 191 GLU A O 1
ATOM 1528 N N . LEU A 1 192 ? 2.639 -5.527 7.746 1.00 96.44 192 LEU A N 1
ATOM 1529 C CA . LEU A 1 192 ? 2.882 -4.214 7.164 1.00 96.44 192 LEU A CA 1
ATOM 1530 C C . LEU A 1 192 ? 3.834 -3.463 8.117 1.00 96.44 192 LEU A C 1
ATOM 1532 O O . LEU A 1 192 ? 3.393 -3.082 9.211 1.00 96.44 192 LEU A O 1
ATOM 1536 N N . PRO A 1 193 ? 5.123 -3.287 7.768 1.00 96.50 193 PRO A N 1
ATOM 1537 C CA . PRO A 1 193 ? 6.146 -2.801 8.692 1.00 96.50 193 PRO A CA 1
ATOM 1538 C C . PRO A 1 193 ? 6.055 -1.288 8.927 1.00 96.50 193 PRO A C 1
ATOM 1540 O O . PRO A 1 193 ? 5.343 -0.558 8.235 1.00 96.50 193 PRO A O 1
ATOM 1543 N N . ALA A 1 194 ? 6.807 -0.799 9.915 1.00 94.44 194 ALA A N 1
ATOM 1544 C CA . ALA A 1 194 ? 6.883 0.622 10.243 1.00 94.44 194 ALA A CA 1
ATOM 1545 C C . ALA A 1 194 ? 7.392 1.462 9.054 1.00 94.44 194 ALA A C 1
ATOM 1547 O O . ALA A 1 194 ? 8.371 1.107 8.405 1.00 94.44 194 ALA A O 1
ATOM 1548 N N . ASN A 1 195 ? 6.773 2.619 8.798 1.00 93.06 195 ASN A N 1
ATOM 1549 C CA . ASN A 1 195 ? 7.179 3.570 7.752 1.00 93.06 195 ASN A CA 1
ATOM 1550 C C . ASN A 1 195 ? 7.327 2.957 6.340 1.00 93.06 195 ASN A C 1
ATOM 1552 O O . ASN A 1 195 ? 8.136 3.430 5.544 1.00 93.06 195 ASN A O 1
ATOM 1556 N N . VAL A 1 196 ? 6.561 1.911 6.015 1.00 94.50 196 VAL A N 1
ATOM 1557 C CA . VAL A 1 196 ? 6.586 1.251 4.694 1.00 94.50 196 VAL A CA 1
ATOM 1558 C C . VAL A 1 196 ? 6.252 2.211 3.542 1.00 94.50 196 VAL A C 1
ATOM 1560 O O . VAL A 1 196 ? 6.793 2.076 2.447 1.00 94.50 196 VAL A O 1
ATOM 1563 N N . PHE A 1 197 ? 5.403 3.212 3.809 1.00 92.06 197 PHE A N 1
ATOM 1564 C CA . PHE A 1 197 ? 5.025 4.280 2.884 1.00 92.06 197 PHE A CA 1
ATOM 1565 C C . PHE A 1 197 ? 5.733 5.588 3.267 1.00 92.06 197 PHE A C 1
ATOM 1567 O O . PHE A 1 197 ? 5.462 6.150 4.334 1.00 92.06 197 PHE A O 1
ATOM 1574 N N . HIS A 1 198 ? 6.615 6.097 2.403 1.00 85.56 198 HIS A N 1
ATOM 1575 C CA . HIS A 1 198 ? 7.409 7.297 2.668 1.00 85.56 198 HIS A CA 1
ATOM 1576 C C . HIS A 1 198 ? 7.562 8.218 1.444 1.00 85.56 198 HIS A C 1
ATOM 1578 O O . HIS A 1 198 ? 7.514 7.791 0.295 1.00 85.56 198 HIS A O 1
ATOM 1584 N N . GLY A 1 199 ? 7.775 9.512 1.692 1.00 73.88 199 GLY A N 1
ATOM 1585 C CA . GLY A 1 199 ? 7.844 10.539 0.645 1.00 73.88 199 GLY A CA 1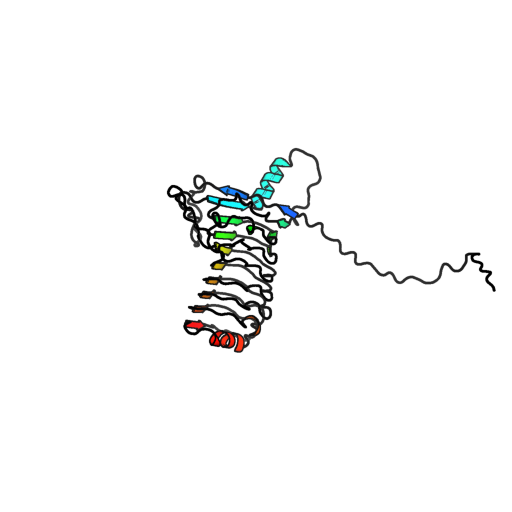
ATOM 1586 C C . GLY A 1 199 ? 6.487 11.165 0.297 1.00 73.88 199 GLY A C 1
ATOM 1587 O O . GLY A 1 199 ? 5.427 10.694 0.711 1.00 73.88 199 GLY A O 1
ATOM 1588 N N . ALA A 1 200 ? 6.520 12.284 -0.434 1.00 62.59 200 ALA A N 1
ATOM 1589 C CA . ALA A 1 200 ? 5.340 13.119 -0.693 1.00 62.59 200 ALA A CA 1
ATOM 1590 C C . ALA A 1 200 ? 4.523 12.717 -1.936 1.00 62.59 200 ALA A C 1
ATOM 1592 O O . ALA A 1 200 ? 3.527 13.370 -2.242 1.00 62.59 200 ALA A O 1
ATOM 1593 N N . ALA A 1 201 ? 4.951 11.691 -2.677 1.00 79.06 201 ALA A N 1
ATOM 1594 C CA . ALA A 1 201 ? 4.335 11.316 -3.948 1.00 79.06 201 ALA A CA 1
ATOM 1595 C C . ALA A 1 201 ? 3.154 10.340 -3.808 1.00 79.06 201 ALA A C 1
ATOM 1597 O O . ALA A 1 201 ? 2.278 10.331 -4.671 1.00 79.06 201 ALA A O 1
ATOM 1598 N N . ILE A 1 202 ? 3.110 9.525 -2.748 1.00 87.88 202 ILE A N 1
ATOM 1599 C CA . ILE A 1 202 ? 2.046 8.530 -2.537 1.00 87.88 202 ILE A CA 1
ATOM 1600 C C . ILE A 1 202 ? 0.757 9.241 -2.119 1.00 87.88 202 ILE A C 1
ATOM 1602 O O . ILE A 1 202 ? 0.732 9.973 -1.133 1.00 87.88 202 ILE A O 1
ATOM 1606 N N . ARG A 1 203 ? -0.331 8.998 -2.853 1.00 88.06 203 ARG A N 1
ATOM 1607 C CA . ARG A 1 203 ? -1.646 9.608 -2.596 1.00 88.06 203 ARG A CA 1
ATOM 1608 C C . ARG A 1 203 ? -2.730 8.596 -2.284 1.00 88.06 203 ARG A C 1
ATOM 1610 O O . ARG A 1 203 ? -3.603 8.909 -1.483 1.00 88.06 203 ARG A O 1
ATOM 1617 N N . SER A 1 204 ? -2.682 7.412 -2.874 1.00 91.12 204 SER A N 1
ATOM 1618 C CA . SER A 1 204 ? -3.689 6.388 -2.616 1.00 91.12 204 SER A CA 1
ATOM 1619 C C . SER A 1 204 ? -3.021 5.054 -2.342 1.00 91.12 204 SER A C 1
ATOM 1621 O O . SER A 1 204 ? -2.099 4.670 -3.059 1.00 91.12 204 SER A O 1
ATOM 1623 N N . VAL A 1 205 ? -3.488 4.359 -1.308 1.00 94.94 205 VAL A N 1
ATOM 1624 C CA . VAL A 1 205 ? -3.078 2.989 -0.986 1.00 94.94 205 VAL A CA 1
ATOM 1625 C C . VAL A 1 205 ? -4.331 2.128 -0.926 1.00 94.94 205 VAL A C 1
ATOM 1627 O O . VAL A 1 205 ? -5.237 2.395 -0.134 1.00 94.94 205 VAL A O 1
ATOM 1630 N N . LEU A 1 206 ? -4.388 1.126 -1.798 1.00 95.62 206 LEU A N 1
ATOM 1631 C CA . LEU A 1 206 ? -5.555 0.285 -2.032 1.00 95.62 206 LEU A CA 1
ATOM 1632 C C . LEU A 1 206 ? -5.158 -1.184 -1.841 1.00 95.62 206 LEU A C 1
ATOM 1634 O O . LEU A 1 206 ? -4.264 -1.668 -2.533 1.00 95.62 206 LEU A O 1
ATOM 1638 N N . PHE A 1 207 ? -5.841 -1.905 -0.958 1.00 96.69 207 PHE A N 1
ATOM 1639 C CA . PHE A 1 207 ? -5.755 -3.365 -0.886 1.00 96.69 207 PHE A CA 1
ATOM 1640 C C . PHE A 1 207 ? -7.103 -3.962 -1.303 1.00 96.69 207 PHE A C 1
ATOM 1642 O O . PHE A 1 207 ? -8.140 -3.561 -0.774 1.00 96.69 207 PHE A O 1
ATOM 1649 N N . SER A 1 208 ? -7.080 -4.917 -2.231 1.00 95.25 208 SER A N 1
ATOM 1650 C CA . SER A 1 208 ? -8.241 -5.679 -2.699 1.00 95.25 208 SER A CA 1
ATOM 1651 C C . SER A 1 208 ? -7.981 -7.176 -2.559 1.00 95.25 208 SER A C 1
ATOM 1653 O O . SER A 1 208 ? -6.889 -7.640 -2.895 1.00 95.25 208 SER A O 1
ATOM 1655 N N . THR A 1 209 ? -8.966 -7.942 -2.079 1.00 96.06 209 THR A N 1
ATOM 1656 C CA . THR A 1 209 ? -8.938 -9.424 -2.069 1.00 96.06 209 THR A CA 1
ATOM 1657 C C . THR A 1 209 ? -7.632 -9.992 -1.474 1.00 96.06 209 THR A C 1
ATOM 1659 O O . THR A 1 209 ? -7.044 -10.938 -1.989 1.00 96.06 209 THR A O 1
ATOM 1662 N N . SER A 1 210 ? -7.108 -9.339 -0.433 1.00 96.56 210 SER A N 1
ATOM 1663 C CA . SER A 1 210 ? -5.744 -9.519 0.095 1.00 96.56 210 SER A CA 1
ATOM 1664 C C . SER A 1 210 ? -5.759 -9.802 1.598 1.00 96.56 210 SER A C 1
ATOM 1666 O O . SER A 1 210 ? -6.697 -9.410 2.292 1.00 96.56 210 SER A O 1
ATOM 1668 N N . SER A 1 211 ? -4.715 -10.431 2.133 1.00 97.06 211 SER A N 1
ATOM 1669 C CA . SER A 1 211 ? -4.548 -10.632 3.578 1.00 97.06 211 SER A CA 1
ATOM 1670 C C . SER A 1 211 ? -3.374 -9.819 4.127 1.00 97.06 211 SER A C 1
ATOM 1672 O O . SER A 1 211 ? -2.324 -9.719 3.498 1.00 97.06 211 SER A O 1
ATOM 1674 N N . VAL A 1 212 ? -3.558 -9.207 5.299 1.00 96.75 212 VAL A N 1
ATOM 1675 C CA . VAL A 1 212 ? -2.528 -8.448 6.026 1.00 96.75 212 VAL A CA 1
ATOM 1676 C C . VAL A 1 212 ? -2.522 -8.905 7.484 1.00 96.75 212 VAL A C 1
ATOM 1678 O O . VAL A 1 212 ? -3.435 -8.576 8.238 1.00 96.75 212 VAL A O 1
ATOM 1681 N N . GLY A 1 213 ? -1.510 -9.664 7.902 1.00 94.81 213 GLY A N 1
ATOM 1682 C CA . GLY A 1 213 ? -1.421 -10.247 9.243 1.00 94.81 213 GLY A CA 1
ATOM 1683 C C . GLY A 1 213 ? -1.290 -9.194 10.347 1.00 94.81 213 GLY A C 1
ATOM 1684 O O . GLY A 1 213 ? -2.243 -8.935 11.081 1.00 94.81 213 GLY A O 1
ATOM 1685 N N . ALA A 1 214 ? -0.126 -8.565 10.493 1.00 93.94 214 ALA A N 1
ATOM 1686 C CA . ALA A 1 214 ? 0.108 -7.539 11.514 1.00 93.94 214 ALA A CA 1
ATOM 1687 C C . ALA A 1 214 ? 0.414 -6.165 10.904 1.00 93.94 214 ALA A C 1
ATOM 1689 O O . ALA A 1 214 ? 1.465 -5.960 10.304 1.00 93.94 214 ALA A O 1
ATOM 1690 N N . ILE A 1 215 ? -0.450 -5.175 11.133 1.00 95.00 215 ILE A N 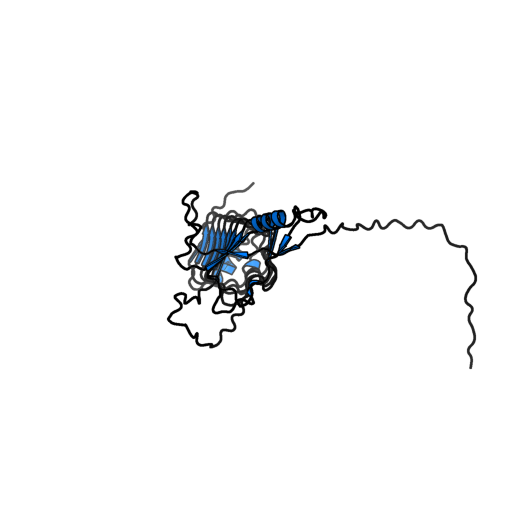1
ATOM 1691 C CA . ILE A 1 215 ? -0.133 -3.773 10.838 1.00 95.00 215 ILE A CA 1
ATOM 1692 C C . ILE A 1 215 ? 0.686 -3.230 12.013 1.00 95.00 215 ILE A C 1
ATOM 1694 O O . ILE A 1 215 ? 0.180 -3.085 13.134 1.00 95.00 215 ILE A O 1
ATOM 1698 N N . ARG A 1 216 ? 1.982 -2.993 11.784 1.00 95.31 216 ARG A N 1
ATOM 1699 C CA . ARG A 1 216 ? 2.947 -2.608 12.823 1.00 95.31 216 ARG A CA 1
ATOM 1700 C C . ARG A 1 216 ? 2.769 -1.151 13.272 1.00 95.31 216 ARG A C 1
ATOM 1702 O O . ARG A 1 216 ? 2.096 -0.340 12.636 1.00 95.31 216 ARG A O 1
ATOM 1709 N N . SER A 1 217 ? 3.369 -0.816 14.414 1.00 93.69 217 SER A N 1
ATOM 1710 C CA . SER A 1 217 ? 3.415 0.563 14.920 1.00 93.69 217 SER A CA 1
ATOM 1711 C C . SER A 1 217 ? 4.078 1.474 13.885 1.00 93.69 217 SER A C 1
ATOM 1713 O O . SER A 1 217 ? 5.100 1.102 13.315 1.00 93.69 217 SER A O 1
ATOM 1715 N N . LEU A 1 218 ? 3.516 2.663 13.648 1.00 93.25 218 LEU A N 1
ATOM 1716 C CA . LEU A 1 218 ? 3.979 3.618 12.632 1.00 93.25 218 LEU A CA 1
ATOM 1717 C C . LEU A 1 218 ? 3.956 3.097 11.180 1.00 93.25 218 LEU A C 1
ATOM 1719 O O . LEU A 1 218 ? 4.584 3.717 10.323 1.00 93.25 218 LEU A O 1
ATOM 1723 N N . ALA A 1 219 ? 3.265 1.994 10.868 1.00 93.38 219 ALA A N 1
ATOM 1724 C CA . ALA A 1 219 ? 3.168 1.499 9.490 1.00 93.38 219 ALA A CA 1
ATOM 1725 C C . ALA A 1 219 ? 2.538 2.536 8.547 1.00 93.38 219 ALA A C 1
ATOM 1727 O O . ALA A 1 219 ? 2.986 2.720 7.416 1.00 93.38 219 ALA A O 1
ATOM 1728 N N . ILE A 1 220 ? 1.540 3.271 9.044 1.00 91.69 220 ILE A N 1
ATOM 1729 C CA . ILE A 1 220 ? 0.856 4.337 8.318 1.00 91.69 220 ILE A CA 1
ATOM 1730 C C . ILE A 1 220 ? 1.139 5.650 9.057 1.00 91.69 220 ILE A C 1
ATOM 1732 O O . ILE A 1 220 ? 0.425 6.046 9.975 1.00 91.69 220 ILE A O 1
ATOM 1736 N N . SER A 1 221 ? 2.237 6.309 8.680 1.00 87.00 221 SER A N 1
ATOM 1737 C CA . SER A 1 221 ? 2.773 7.508 9.349 1.00 87.00 221 SER A CA 1
ATOM 1738 C C . SER A 1 221 ? 2.879 8.743 8.437 1.00 87.00 221 SER A C 1
ATOM 1740 O O . SER A 1 221 ? 3.438 9.765 8.840 1.00 87.00 221 SER A O 1
ATOM 1742 N N . THR A 1 222 ? 2.329 8.661 7.219 1.00 87.75 222 THR A N 1
ATOM 1743 C CA . THR A 1 222 ? 2.394 9.697 6.172 1.00 87.75 222 THR A CA 1
ATOM 1744 C C . THR A 1 222 ? 1.008 10.258 5.807 1.00 87.75 222 THR A C 1
ATOM 1746 O O . THR A 1 222 ? -0.008 9.917 6.421 1.00 87.75 222 THR A O 1
ATOM 1749 N N . ARG A 1 223 ? 0.964 11.163 4.823 1.00 87.19 223 ARG A N 1
ATOM 1750 C CA . ARG A 1 223 ? -0.270 11.732 4.274 1.00 87.19 223 ARG A CA 1
ATOM 1751 C C . ARG A 1 223 ? -0.718 10.975 3.030 1.00 87.19 223 ARG A C 1
ATOM 1753 O O . ARG A 1 223 ? 0.091 10.751 2.140 1.00 87.19 223 ARG A O 1
ATOM 1760 N N . PHE A 1 224 ? -2.009 10.690 2.936 1.00 87.25 224 PHE A N 1
ATOM 1761 C CA . PHE A 1 224 ? -2.666 10.185 1.731 1.00 87.25 224 PHE A CA 1
ATOM 1762 C C . PHE A 1 224 ? -3.835 11.102 1.349 1.00 87.25 224 PHE A C 1
ATOM 1764 O O . PHE A 1 224 ? -4.253 11.957 2.124 1.00 87.25 224 PHE A O 1
ATOM 1771 N N . GLN A 1 225 ? -4.407 10.908 0.168 1.00 87.56 225 GLN A N 1
ATOM 1772 C CA . GLN A 1 225 ? -5.811 11.218 -0.065 1.00 87.56 225 GLN A CA 1
ATOM 1773 C C . GLN A 1 225 ? -6.679 10.045 0.398 1.00 87.56 225 GLN A C 1
ATOM 1775 O O . GLN A 1 225 ? -7.588 10.247 1.198 1.00 87.56 225 GLN A O 1
ATOM 1780 N N . GLN A 1 226 ? -6.390 8.825 -0.058 1.00 89.56 226 GLN A N 1
ATOM 1781 C CA . GLN A 1 226 ? -7.256 7.669 0.167 1.00 89.56 226 GLN A CA 1
ATOM 1782 C C . GLN A 1 226 ? -6.478 6.474 0.724 1.00 89.56 226 GLN A C 1
ATOM 1784 O O . GLN A 1 226 ? -5.441 6.086 0.189 1.00 89.56 226 GLN A O 1
ATOM 1789 N N . PHE A 1 227 ? -7.017 5.858 1.772 1.00 92.81 227 PHE A N 1
ATOM 1790 C CA . PHE A 1 227 ? -6.619 4.531 2.226 1.00 92.81 227 PHE A CA 1
ATOM 1791 C C . PHE A 1 227 ? -7.843 3.617 2.173 1.00 92.81 227 PHE A C 1
ATOM 1793 O O . PHE A 1 227 ? -8.865 3.914 2.799 1.00 92.81 227 PHE A O 1
ATOM 1800 N N . LEU A 1 228 ? -7.761 2.532 1.405 1.00 93.75 228 LEU A N 1
ATOM 1801 C CA . LEU A 1 228 ? -8.889 1.640 1.153 1.00 93.75 228 LEU A CA 1
ATOM 1802 C C . LEU A 1 228 ? -8.486 0.179 1.331 1.00 93.75 228 LEU A C 1
ATOM 1804 O O . LEU A 1 228 ? -7.486 -0.276 0.776 1.00 93.75 228 LEU A O 1
ATOM 1808 N N . LEU A 1 229 ? -9.316 -0.550 2.071 1.00 94.19 229 LEU A N 1
ATOM 1809 C CA . LEU A 1 229 ? -9.282 -1.999 2.210 1.00 94.19 229 LEU A CA 1
ATOM 1810 C C . LEU A 1 229 ? -10.634 -2.545 1.719 1.00 94.19 229 LEU A C 1
ATOM 1812 O O . LEU A 1 229 ? -11.667 -2.200 2.299 1.00 94.19 229 LEU A O 1
ATOM 1816 N N . SER A 1 230 ? -10.631 -3.356 0.658 1.00 95.00 230 SER A N 1
ATOM 1817 C CA . SER A 1 230 ? -11.818 -4.040 0.121 1.00 95.00 230 SER A CA 1
ATOM 1818 C C . SER A 1 230 ? -11.601 -5.544 0.084 1.00 95.00 230 SER A C 1
ATOM 1820 O O . SER A 1 230 ? -10.575 -6.006 -0.416 1.00 95.00 230 SER A O 1
ATOM 1822 N N . ASP A 1 231 ? -12.555 -6.312 0.605 1.00 95.19 231 ASP A N 1
ATOM 1823 C CA . ASP A 1 231 ? -12.546 -7.780 0.531 1.00 95.19 231 ASP A CA 1
ATOM 1824 C C . ASP A 1 231 ? -11.281 -8.394 1.161 1.00 95.19 231 ASP A C 1
ATOM 1826 O O . ASP A 1 231 ? -10.805 -9.458 0.764 1.00 95.19 231 ASP A O 1
ATOM 1830 N N . THR A 1 232 ? -10.690 -7.685 2.129 1.00 94.94 232 THR A N 1
ATOM 1831 C CA . THR A 1 232 ? -9.430 -8.071 2.762 1.00 94.94 232 THR A CA 1
ATOM 1832 C C . THR A 1 232 ? -9.633 -8.771 4.099 1.00 94.94 232 THR A C 1
ATOM 1834 O O . THR A 1 232 ? -10.603 -8.542 4.825 1.00 94.94 232 THR A O 1
ATOM 1837 N N . VAL A 1 233 ? -8.659 -9.594 4.474 1.00 95.62 233 VAL A N 1
ATOM 1838 C CA . VAL A 1 233 ? -8.512 -10.086 5.848 1.00 95.62 233 VAL A CA 1
ATOM 1839 C C . VAL A 1 233 ? -7.414 -9.275 6.523 1.00 95.62 233 VAL A C 1
ATOM 1841 O O . VAL A 1 233 ? -6.306 -9.186 6.000 1.00 95.62 233 VAL A O 1
ATOM 1844 N N . VAL A 1 234 ? -7.693 -8.699 7.688 1.00 94.12 234 VAL A N 1
ATOM 1845 C CA . VAL A 1 234 ? -6.686 -8.009 8.503 1.00 94.12 234 VAL A CA 1
ATOM 1846 C C . VAL A 1 234 ? -6.591 -8.697 9.855 1.00 94.12 234 VAL A C 1
ATOM 1848 O O . VAL A 1 234 ? -7.602 -8.895 10.527 1.00 94.12 234 VAL A O 1
ATOM 1851 N N . GLY A 1 235 ? -5.379 -9.059 10.264 1.00 92.75 235 GLY A N 1
ATOM 1852 C CA . GLY A 1 235 ? -5.143 -9.687 11.554 1.00 92.75 235 GLY A CA 1
ATOM 1853 C C . GLY A 1 235 ? -5.229 -8.679 12.690 1.00 92.75 235 GLY A C 1
ATOM 1854 O O . GLY A 1 235 ? -6.285 -8.483 13.282 1.00 92.75 235 GLY A O 1
ATOM 1855 N N . SER A 1 236 ? -4.117 -8.026 13.017 1.00 90.88 236 SER A N 1
ATOM 1856 C CA . SER A 1 236 ? -4.025 -7.126 14.170 1.00 90.88 236 SER A CA 1
ATOM 1857 C C . SER A 1 236 ? -3.485 -5.747 13.809 1.00 90.88 236 SER A C 1
ATOM 1859 O O . SER A 1 236 ? -2.617 -5.598 12.949 1.00 90.88 236 SER A O 1
ATOM 1861 N N . PHE A 1 237 ? -3.970 -4.731 14.524 1.00 90.25 237 PHE A N 1
ATOM 1862 C CA . PHE A 1 237 ? -3.382 -3.398 14.512 1.00 90.25 237 PHE A CA 1
ATOM 1863 C C . PHE A 1 237 ? -2.543 -3.204 15.770 1.00 90.25 237 PHE A C 1
ATOM 1865 O O . PHE A 1 237 ? -3.052 -3.238 16.892 1.00 90.25 237 PHE A O 1
ATOM 1872 N N . SER A 1 238 ? -1.252 -2.954 15.587 1.00 91.31 238 SER A N 1
ATOM 1873 C CA . SER A 1 238 ? -0.367 -2.567 16.681 1.00 91.31 238 SER A CA 1
ATOM 1874 C C . SER A 1 238 ? -0.752 -1.195 17.234 1.00 91.31 238 SER A C 1
ATOM 1876 O O . SER A 1 238 ? -1.263 -0.328 16.519 1.00 91.31 238 SER A O 1
ATOM 1878 N N . ARG A 1 239 ? -0.418 -0.950 18.506 1.00 90.62 239 ARG A N 1
ATOM 1879 C CA . ARG A 1 239 ? -0.437 0.398 19.090 1.00 90.62 239 ARG A CA 1
ATOM 1880 C C . ARG A 1 239 ? 0.267 1.386 18.149 1.00 90.62 239 ARG A C 1
ATOM 1882 O O . ARG A 1 239 ? 1.365 1.110 17.680 1.00 90.62 239 ARG A O 1
ATOM 1889 N N . HIS A 1 240 ? -0.346 2.548 17.928 1.00 90.81 240 HIS A N 1
ATOM 1890 C CA . HIS A 1 240 ? 0.151 3.630 17.075 1.00 90.81 240 HIS A CA 1
ATOM 1891 C C . HIS A 1 240 ? 0.354 3.278 15.586 1.00 90.81 240 HIS A C 1
ATOM 1893 O O . HIS A 1 240 ? 1.139 3.950 14.915 1.00 90.81 240 HIS A O 1
ATOM 1899 N N . ALA A 1 241 ? -0.361 2.284 15.045 1.00 91.44 241 ALA A N 1
ATOM 1900 C CA . ALA A 1 241 ? -0.354 1.949 13.615 1.00 91.44 241 ALA A CA 1
ATOM 1901 C C . ALA A 1 241 ? -0.565 3.167 12.689 1.00 91.44 241 ALA A C 1
ATOM 1903 O O . ALA A 1 241 ? 0.161 3.310 11.707 1.00 91.44 241 ALA A O 1
ATOM 1904 N N . PHE A 1 242 ? -1.497 4.064 13.043 1.00 89.62 242 PHE A N 1
ATOM 1905 C CA . PHE A 1 242 ? -1.860 5.265 12.271 1.00 89.62 242 PHE A CA 1
ATOM 1906 C C . PHE A 1 242 ? -1.297 6.582 12.840 1.00 89.62 242 PHE A C 1
ATOM 1908 O O . PHE A 1 242 ? -1.820 7.669 12.579 1.00 89.62 242 PHE A O 1
ATOM 1915 N N . LYS A 1 243 ? -0.267 6.539 13.689 1.00 88.06 243 LYS A N 1
ATOM 1916 C CA . LYS A 1 243 ? 0.207 7.742 14.390 1.00 88.06 243 LYS A CA 1
ATOM 1917 C C . LYS A 1 243 ? 0.827 8.747 13.413 1.00 88.06 243 LYS A C 1
ATOM 1919 O O . LYS A 1 243 ? 1.886 8.485 12.847 1.00 88.06 243 LYS A O 1
ATOM 1924 N N . ARG A 1 244 ? 0.218 9.941 13.332 1.00 84.81 244 ARG A N 1
ATOM 1925 C CA . ARG A 1 244 ? 0.493 11.032 12.366 1.00 84.81 244 ARG A CA 1
ATOM 1926 C C . ARG A 1 244 ? -0.051 10.788 10.953 1.00 84.81 244 ARG A C 1
ATOM 1928 O O . ARG A 1 244 ? 0.205 11.615 10.080 1.00 84.81 244 ARG A O 1
ATOM 1935 N N . ALA A 1 245 ? -0.826 9.726 10.734 1.00 87.62 245 ALA A N 1
ATOM 1936 C CA . ALA A 1 245 ? -1.543 9.531 9.483 1.00 87.62 245 ALA A CA 1
ATOM 1937 C C . ALA A 1 245 ? -2.528 10.682 9.245 1.00 87.62 245 ALA A C 1
ATOM 1939 O O . ALA A 1 245 ? -3.306 11.041 10.133 1.00 87.62 245 ALA A O 1
ATOM 1940 N N . GLN A 1 246 ? -2.523 11.237 8.035 1.00 87.44 246 GLN A N 1
ATOM 1941 C CA . GLN A 1 246 ? -3.531 12.205 7.600 1.00 87.44 246 GLN A CA 1
ATOM 1942 C C . GLN A 1 246 ? -4.088 11.756 6.253 1.00 87.44 246 GLN A C 1
ATOM 1944 O O . GLN A 1 246 ? -3.311 11.483 5.344 1.00 87.44 246 GLN A O 1
ATOM 1949 N N . MET A 1 247 ? -5.405 11.670 6.101 1.00 87.06 247 MET A N 1
ATOM 1950 C CA . MET A 1 247 ? -6.020 11.315 4.817 1.00 87.06 247 MET A CA 1
ATOM 1951 C C . MET A 1 247 ? -7.306 12.103 4.547 1.00 87.06 247 MET A C 1
ATOM 1953 O O . MET A 1 247 ? -7.803 12.810 5.416 1.00 87.06 247 MET A O 1
ATOM 1957 N N . GLU A 1 248 ? -7.854 12.041 3.339 1.00 85.88 248 GLU A N 1
ATOM 1958 C CA . GLU A 1 248 ? -9.194 12.570 3.041 1.00 85.88 248 GLU A CA 1
ATOM 1959 C C . GLU A 1 248 ? -10.265 11.489 3.198 1.00 85.88 248 GLU A C 1
ATOM 1961 O O . GLU A 1 248 ? -11.381 11.779 3.630 1.00 85.88 248 GLU A O 1
ATOM 1966 N N . GLN A 1 249 ? -9.925 10.241 2.877 1.00 85.81 249 GLN A N 1
ATOM 1967 C CA . GLN A 1 249 ? -10.839 9.107 2.846 1.00 85.81 249 GLN A CA 1
ATOM 1968 C C . GLN A 1 249 ? -10.192 7.864 3.464 1.00 85.81 249 GLN A C 1
ATOM 1970 O O . GLN A 1 249 ? -9.100 7.462 3.060 1.00 85.81 249 GLN A O 1
ATOM 1975 N N . LEU A 1 250 ? -10.895 7.245 4.414 1.00 89.88 250 LEU A N 1
ATOM 1976 C CA . LEU A 1 250 ? -10.581 5.926 4.961 1.00 89.88 250 LEU A CA 1
ATOM 1977 C C . LEU A 1 250 ? -11.772 4.997 4.719 1.00 89.88 250 LEU A C 1
ATOM 1979 O O . LEU A 1 250 ? -12.851 5.221 5.273 1.00 89.88 250 LEU A O 1
ATOM 1983 N N . HIS A 1 251 ? -11.590 3.964 3.902 1.00 89.88 251 HIS A N 1
ATOM 1984 C CA . HIS A 1 251 ? -12.668 3.065 3.486 1.00 89.88 251 HIS A CA 1
ATOM 1985 C C . HIS A 1 251 ? -12.339 1.609 3.832 1.00 89.88 251 HIS A C 1
ATOM 1987 O O . HIS A 1 251 ? -11.291 1.095 3.448 1.00 89.88 251 HIS A O 1
ATOM 1993 N N . LEU A 1 252 ? -13.246 0.954 4.556 1.00 90.56 252 LEU A N 1
ATOM 1994 C CA . LEU A 1 252 ? -13.203 -0.462 4.915 1.00 90.56 252 LEU A CA 1
ATOM 1995 C C . LEU A 1 252 ? -14.485 -1.121 4.382 1.00 90.56 252 LEU A C 1
ATOM 1997 O O . LEU A 1 252 ? -15.574 -0.873 4.906 1.00 90.56 252 LEU A O 1
ATOM 2001 N N . HIS A 1 253 ? -14.363 -1.926 3.330 1.00 91.31 253 HIS A N 1
ATOM 2002 C CA . HIS A 1 253 ? -15.476 -2.615 2.673 1.00 91.31 253 HIS A CA 1
ATOM 2003 C C . HIS A 1 253 ? -15.261 -4.127 2.711 1.00 91.31 253 HIS A C 1
ATOM 2005 O O . HIS A 1 253 ? -14.209 -4.608 2.304 1.00 91.31 253 HIS A O 1
ATOM 2011 N N . ASN A 1 254 ? -16.245 -4.879 3.215 1.00 91.69 254 ASN A N 1
ATOM 2012 C CA . ASN A 1 254 ? -16.179 -6.344 3.312 1.00 91.69 254 ASN A CA 1
ATOM 2013 C C . ASN A 1 254 ? -14.881 -6.866 3.983 1.00 91.69 254 ASN A C 1
ATOM 2015 O O . ASN A 1 254 ? -14.334 -7.900 3.605 1.00 91.69 254 ASN A O 1
ATOM 2019 N N . VAL A 1 255 ? -14.348 -6.127 4.966 1.00 90.50 255 VAL A N 1
ATOM 2020 C CA . VAL A 1 255 ? -13.083 -6.480 5.628 1.00 90.50 255 VAL A CA 1
ATOM 2021 C C . VAL A 1 255 ? -13.351 -7.426 6.793 1.00 90.50 255 VAL A C 1
ATOM 2023 O O . VAL A 1 255 ? -14.216 -7.156 7.627 1.00 90.50 255 VAL A O 1
ATOM 2026 N N . THR A 1 256 ? -12.588 -8.512 6.899 1.00 91.56 256 THR A N 1
ATOM 2027 C CA . THR A 1 256 ? -12.627 -9.413 8.061 1.00 91.56 256 THR A CA 1
ATOM 2028 C C . THR A 1 256 ? -11.464 -9.111 9.003 1.00 91.56 256 THR A C 1
ATOM 2030 O O . THR A 1 256 ? -10.310 -9.382 8.679 1.00 91.56 256 THR A O 1
ATOM 2033 N N . MET A 1 257 ? -11.769 -8.569 10.182 1.00 89.06 257 MET A N 1
ATOM 2034 C CA . MET A 1 257 ? -10.810 -8.296 11.257 1.00 89.06 257 MET A CA 1
ATOM 2035 C C . MET A 1 257 ? -10.709 -9.516 12.179 1.00 89.06 257 MET A C 1
ATOM 2037 O O . MET A 1 257 ? -11.683 -9.840 12.867 1.00 89.06 257 MET A O 1
ATOM 2041 N N . THR A 1 258 ? -9.564 -10.204 12.209 1.00 91.31 258 THR A N 1
ATOM 2042 C CA . THR A 1 258 ? -9.407 -11.433 13.019 1.00 91.31 258 THR A CA 1
ATOM 2043 C C . THR A 1 258 ? -8.861 -11.171 14.424 1.00 91.31 258 THR A C 1
ATOM 2045 O O . THR A 1 258 ? -9.104 -11.970 15.328 1.00 91.31 258 THR A O 1
ATOM 2048 N N . GLY A 1 259 ? -8.164 -10.049 14.624 1.00 85.50 259 GLY A N 1
ATOM 2049 C CA . GLY A 1 259 ? -7.609 -9.576 15.892 1.00 85.50 259 GLY A CA 1
ATOM 2050 C C . GLY A 1 259 ? -8.359 -8.382 16.493 1.00 85.50 259 GLY A C 1
ATOM 2051 O O . GLY A 1 259 ? -9.185 -7.736 15.847 1.00 85.50 259 GLY A O 1
ATOM 2052 N N . ALA A 1 260 ? -8.064 -8.081 17.759 1.00 78.81 260 ALA A N 1
ATOM 2053 C CA . ALA A 1 260 ? -8.722 -7.016 18.514 1.00 78.81 260 ALA A CA 1
ATOM 2054 C C . ALA A 1 260 ? -8.488 -5.608 17.935 1.00 78.81 260 ALA A C 1
ATOM 2056 O O . ALA A 1 260 ? -7.383 -5.238 17.525 1.00 78.81 260 ALA A O 1
ATOM 2057 N N . TRP A 1 261 ? -9.527 -4.773 18.001 1.00 80.06 261 TRP A N 1
ATOM 2058 C CA . TRP A 1 261 ? -9.477 -3.365 17.600 1.00 80.06 261 TRP A CA 1
ATOM 2059 C C . TRP A 1 261 ? -9.170 -2.469 18.809 1.00 80.06 261 TRP A C 1
ATOM 2061 O O . TRP A 1 261 ? -10.060 -1.910 19.453 1.00 80.06 261 TRP A O 1
ATOM 2071 N N . ALA A 1 262 ? -7.881 -2.349 19.136 1.00 79.62 262 ALA A N 1
ATOM 2072 C CA . ALA A 1 262 ? -7.390 -1.491 20.215 1.00 79.62 262 ALA A CA 1
ATOM 2073 C C . ALA A 1 262 ? -7.453 0.001 19.834 1.00 79.62 262 ALA A C 1
ATOM 2075 O O . ALA A 1 262 ? -6.960 0.388 18.774 1.00 79.62 262 ALA A O 1
ATOM 2076 N N . SER A 1 263 ? -7.972 0.870 20.716 1.00 80.19 263 SER A N 1
ATOM 2077 C CA . SER A 1 263 ? -8.065 2.317 20.430 1.00 80.19 263 SER A CA 1
ATOM 2078 C C . SER A 1 263 ? -6.710 2.959 20.149 1.00 80.19 263 SER A C 1
ATOM 2080 O O . SER A 1 263 ? -6.553 3.718 19.195 1.00 80.19 263 SER A O 1
ATOM 2082 N N . GLN A 1 264 ? -5.690 2.528 20.892 1.00 85.88 264 GLN A N 1
ATOM 2083 C CA . GLN A 1 264 ? -4.320 3.020 20.781 1.00 85.88 264 GLN A CA 1
ATOM 2084 C C . GLN A 1 264 ? -3.698 2.849 19.381 1.00 85.88 264 GLN A C 1
ATOM 2086 O O . GLN A 1 264 ? -2.714 3.526 19.080 1.00 85.88 264 GLN A O 1
ATOM 2091 N N . ALA A 1 265 ? -4.224 1.962 18.525 1.00 85.38 265 ALA A N 1
ATOM 2092 C CA . ALA A 1 265 ? -3.795 1.829 17.129 1.00 85.38 265 ALA A CA 1
ATOM 2093 C C . ALA A 1 265 ? -4.158 3.056 16.275 1.00 85.38 265 ALA A C 1
ATOM 2095 O O . ALA A 1 265 ? -3.365 3.490 15.436 1.00 85.38 265 ALA A O 1
ATOM 2096 N N . TRP A 1 266 ? -5.337 3.619 16.537 1.00 84.06 266 TRP A N 1
ATOM 2097 C CA . TRP A 1 266 ? -5.964 4.729 15.815 1.00 84.06 266 TRP A CA 1
ATOM 2098 C C . TRP A 1 266 ? -5.542 6.104 16.350 1.00 84.06 266 TRP A C 1
ATOM 2100 O O . TRP A 1 266 ? -5.779 7.125 15.707 1.00 84.06 266 TRP A O 1
ATOM 2110 N N . GLN A 1 267 ? -4.883 6.141 17.512 1.00 83.06 267 GLN A N 1
ATOM 2111 C CA . GLN A 1 267 ? -4.475 7.375 18.173 1.00 83.06 267 GLN A CA 1
ATOM 2112 C C . GLN A 1 267 ? -3.550 8.233 17.289 1.00 83.06 267 GLN A C 1
ATOM 2114 O O . GLN A 1 267 ? -2.393 7.883 17.031 1.00 83.06 267 GLN A O 1
ATOM 2119 N N . GLY A 1 268 ? -4.047 9.409 16.897 1.00 78.56 268 GLY A N 1
ATOM 2120 C CA . GLY A 1 268 ? -3.334 10.360 16.043 1.00 78.56 268 GLY A CA 1
ATOM 2121 C C . GLY A 1 268 ? -3.560 10.176 14.539 1.00 78.56 268 GLY A C 1
ATOM 2122 O O . GLY A 1 268 ? -2.829 10.801 13.769 1.00 78.56 268 GLY A O 1
ATOM 2123 N N . LEU A 1 269 ? -4.541 9.359 14.136 1.00 85.56 269 LEU A N 1
ATOM 2124 C CA . LEU A 1 269 ? -5.149 9.411 12.805 1.00 85.56 269 LEU A CA 1
ATOM 2125 C C . LEU A 1 269 ? -5.998 10.682 12.670 1.00 85.56 269 LEU A C 1
ATOM 2127 O O . LEU A 1 269 ? -6.772 11.022 13.563 1.00 85.56 269 LEU A O 1
ATOM 2131 N N . ILE A 1 270 ? -5.899 11.350 11.523 1.00 84.38 270 ILE A N 1
ATOM 2132 C CA . ILE A 1 270 ? -6.779 12.454 11.128 1.00 84.38 270 ILE A CA 1
ATOM 2133 C C . ILE A 1 270 ? -7.337 12.134 9.740 1.00 84.38 270 ILE A C 1
ATOM 2135 O O . ILE A 1 270 ? -6.562 11.829 8.833 1.00 84.38 270 ILE A O 1
ATOM 2139 N N . VAL A 1 271 ? -8.653 12.251 9.532 1.00 82.12 271 VAL A N 1
ATOM 2140 C CA . VAL A 1 271 ? -9.231 12.207 8.176 1.00 82.12 271 VAL A CA 1
ATOM 2141 C C . VAL A 1 271 ? -10.148 13.400 7.925 1.00 82.12 271 VAL A C 1
ATOM 2143 O O . VAL A 1 271 ? -10.917 13.802 8.797 1.00 82.12 271 VAL A O 1
ATOM 2146 N N . GLY A 1 272 ? -10.041 13.977 6.729 1.00 75.50 272 GLY A N 1
ATOM 2147 C CA . GLY A 1 272 ? -10.763 15.183 6.326 1.00 75.50 272 GLY A CA 1
ATOM 2148 C C . GLY A 1 272 ? -12.240 14.960 5.995 1.00 75.50 272 GLY A C 1
ATOM 2149 O O . GLY A 1 272 ? -13.084 15.665 6.546 1.00 75.50 272 GLY A O 1
ATOM 2150 N N . ASN A 1 273 ? -12.553 14.000 5.112 1.00 79.06 273 ASN A N 1
ATOM 2151 C CA . ASN A 1 273 ? -13.849 13.965 4.418 1.00 79.06 273 ASN A CA 1
ATOM 2152 C C . ASN A 1 273 ? -14.751 12.803 4.867 1.00 79.06 273 ASN A C 1
ATOM 2154 O O . ASN A 1 273 ? -15.919 13.028 5.183 1.00 79.06 273 ASN A O 1
ATOM 2158 N N . SER A 1 274 ? -14.256 11.558 4.897 1.00 80.19 274 SER A N 1
ATOM 2159 C CA . SER A 1 274 ? -15.101 10.405 5.264 1.00 80.19 274 SER A CA 1
ATOM 2160 C C . SER A 1 274 ? -14.334 9.223 5.851 1.00 80.19 274 SER A C 1
ATOM 2162 O O . SER A 1 274 ? -13.352 8.779 5.249 1.00 80.19 274 SER A O 1
ATOM 2164 N N . ILE A 1 275 ? -14.879 8.629 6.917 1.00 84.00 275 ILE A N 1
ATOM 2165 C CA . ILE A 1 275 ? -14.678 7.203 7.212 1.00 84.00 275 ILE A CA 1
ATOM 2166 C C . ILE A 1 275 ? -15.903 6.452 6.708 1.00 84.00 275 ILE A C 1
ATOM 2168 O O . ILE A 1 275 ? -17.032 6.855 6.996 1.00 84.00 275 ILE A O 1
ATOM 2172 N N . GLN A 1 276 ? -15.689 5.346 6.004 1.00 84.19 276 GLN A N 1
ATOM 2173 C CA . GLN A 1 276 ? -16.751 4.397 5.692 1.00 84.19 276 GLN A CA 1
ATOM 2174 C C . GLN A 1 276 ? -16.332 3.006 6.143 1.00 84.19 276 GLN A C 1
ATOM 2176 O O . GLN A 1 276 ? -15.257 2.536 5.780 1.00 84.19 276 GLN A O 1
ATOM 2181 N N . ILE A 1 277 ? -17.189 2.365 6.934 1.00 85.69 277 ILE A N 1
ATOM 2182 C CA . ILE A 1 277 ? -17.043 0.964 7.329 1.00 85.69 277 ILE A CA 1
ATOM 2183 C C . ILE A 1 277 ? -18.345 0.279 6.937 1.00 85.69 277 ILE A C 1
ATOM 2185 O O . ILE A 1 277 ? -19.407 0.637 7.457 1.00 85.69 277 ILE A O 1
ATOM 2189 N N . ARG A 1 278 ? -18.267 -0.653 5.987 1.00 82.50 278 ARG A N 1
ATOM 2190 C CA . ARG A 1 278 ? -19.419 -1.385 5.447 1.00 82.50 278 ARG A CA 1
ATOM 2191 C C . ARG A 1 278 ? -19.108 -2.868 5.341 1.00 82.50 278 ARG A C 1
ATOM 2193 O O . ARG A 1 278 ? -17.965 -3.243 5.072 1.00 82.50 278 ARG A O 1
ATOM 2200 N N . ASP A 1 279 ? -20.126 -3.690 5.582 1.00 85.75 279 ASP A N 1
ATOM 2201 C CA . ASP A 1 279 ? -20.132 -5.144 5.341 1.00 85.75 279 ASP A CA 1
ATOM 2202 C C . ASP A 1 279 ? -18.983 -5.918 6.023 1.00 85.75 279 ASP A C 1
ATOM 2204 O O . ASP A 1 279 ? -18.687 -7.063 5.698 1.00 85.75 279 ASP A O 1
ATOM 2208 N N . SER A 1 280 ? -18.327 -5.278 6.994 1.00 84.94 280 SER A N 1
ATOM 2209 C CA . SER A 1 280 ? -17.092 -5.742 7.618 1.00 84.94 280 SER A CA 1
ATOM 2210 C C . SER A 1 280 ? -17.389 -6.577 8.860 1.00 84.94 280 SER A C 1
ATOM 2212 O O . SER A 1 280 ? -18.283 -6.255 9.647 1.00 84.94 280 SER A O 1
ATOM 2214 N N . ARG A 1 281 ? -16.620 -7.650 9.045 1.00 86.94 281 ARG A N 1
ATOM 2215 C CA . ARG A 1 281 ? -16.787 -8.644 10.110 1.00 86.94 281 ARG A CA 1
ATOM 2216 C C . ARG A 1 281 ? -15.675 -8.492 11.137 1.00 86.94 281 ARG A C 1
ATOM 2218 O O . ARG A 1 281 ? -14.511 -8.359 10.771 1.00 86.94 281 ARG A O 1
ATOM 2225 N N . PHE A 1 282 ? -16.020 -8.558 12.416 1.00 86.12 282 PHE A N 1
ATOM 2226 C CA . PHE A 1 282 ? -15.072 -8.410 13.519 1.00 86.12 282 PHE A CA 1
ATOM 2227 C C . PHE A 1 282 ? -15.142 -9.656 14.399 1.00 86.12 282 PHE A C 1
ATOM 2229 O O . PHE A 1 282 ? -16.170 -9.909 15.022 1.00 86.12 282 PHE A O 1
ATOM 2236 N N . LEU A 1 283 ? -14.068 -10.449 14.422 1.00 87.06 283 LEU A N 1
ATOM 2237 C CA . LEU A 1 283 ? -14.015 -11.712 15.173 1.00 87.06 283 LEU A CA 1
ATOM 2238 C C . LEU A 1 283 ? -13.599 -11.519 16.641 1.00 87.06 283 LEU A C 1
ATOM 2240 O O . LEU A 1 283 ? -13.705 -12.443 17.441 1.00 87.06 283 LEU A O 1
ATOM 2244 N N . GLN A 1 284 ? -13.121 -10.325 16.999 1.00 82.75 284 GLN A N 1
ATOM 2245 C CA . GLN A 1 284 ? -12.714 -9.956 18.354 1.00 82.75 284 GLN A CA 1
ATOM 2246 C C . GLN A 1 284 ? -13.305 -8.604 18.762 1.00 82.75 284 GLN A C 1
ATOM 2248 O O . GLN A 1 284 ? -13.797 -7.831 17.938 1.00 82.75 284 GLN A O 1
ATOM 2253 N N . THR A 1 285 ? -13.233 -8.309 20.060 1.00 75.69 285 THR A N 1
ATOM 2254 C CA . THR A 1 285 ? -13.782 -7.093 20.661 1.00 75.69 285 THR A CA 1
ATOM 2255 C C . THR A 1 285 ? -13.216 -5.823 20.021 1.00 75.69 285 THR A C 1
ATOM 2257 O O . THR A 1 285 ? -12.001 -5.608 19.970 1.00 75.69 285 THR A O 1
ATOM 2260 N N . ILE A 1 286 ? -14.116 -4.934 19.601 1.00 75.81 286 ILE A N 1
ATOM 2261 C CA . ILE A 1 286 ? -13.789 -3.551 19.257 1.00 75.81 286 ILE A CA 1
ATOM 2262 C C . ILE A 1 286 ? -13.781 -2.735 20.548 1.00 75.81 286 ILE A C 1
ATOM 2264 O O . ILE A 1 286 ? -14.792 -2.675 21.249 1.00 75.81 286 ILE A O 1
ATOM 2268 N N . HIS A 1 287 ? -12.672 -2.068 20.862 1.00 71.19 287 HIS A N 1
ATOM 2269 C CA . HIS A 1 287 ? -12.669 -1.108 21.961 1.00 71.19 287 HIS A CA 1
ATOM 2270 C C . HIS A 1 287 ? -13.503 0.122 21.553 1.00 71.19 287 HIS A C 1
ATOM 2272 O O . HIS A 1 287 ? -13.184 0.724 20.528 1.00 71.19 287 HIS A O 1
ATOM 2278 N N . PRO A 1 288 ? -14.524 0.566 22.316 1.00 61.41 288 PRO A N 1
ATOM 2279 C CA . PRO A 1 288 ? -15.376 1.691 21.907 1.00 61.41 288 PRO A CA 1
ATOM 2280 C C . PRO A 1 288 ? -14.589 2.977 21.628 1.00 61.41 288 PRO A C 1
ATOM 2282 O O . PRO A 1 288 ? -14.893 3.708 20.686 1.00 61.41 288 PRO A O 1
ATOM 2285 N N . ALA A 1 289 ? -13.505 3.204 22.380 1.00 63.03 289 ALA A N 1
ATOM 2286 C CA . ALA A 1 289 ? -12.621 4.341 22.145 1.00 63.03 289 ALA A CA 1
ATOM 2287 C C . ALA A 1 289 ? -11.840 4.260 20.819 1.00 63.03 289 ALA A C 1
ATOM 2289 O O . ALA A 1 289 ? -11.350 5.278 20.367 1.00 63.03 289 ALA A O 1
ATOM 2290 N N . ALA A 1 290 ? -11.748 3.112 20.135 1.00 60.22 290 ALA A N 1
ATOM 2291 C CA . ALA A 1 290 ? -11.212 3.073 18.768 1.00 60.22 290 ALA A CA 1
A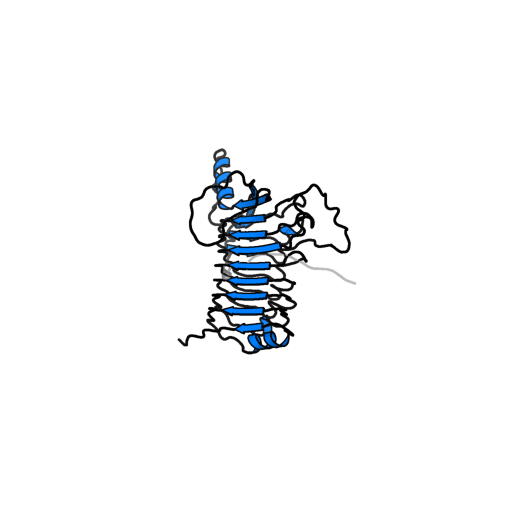TOM 2292 C C . ALA A 1 290 ? -12.117 3.849 17.802 1.00 60.22 290 ALA A C 1
ATOM 2294 O O . ALA A 1 290 ? -11.635 4.555 16.922 1.00 60.22 290 ALA A O 1
ATOM 2295 N N . ILE A 1 291 ? -13.432 3.779 18.024 1.00 60.00 291 ILE A N 1
ATOM 2296 C CA . ILE A 1 291 ? -14.423 4.513 17.242 1.00 60.00 291 ILE A CA 1
ATOM 2297 C C . ILE A 1 291 ? -14.449 5.989 17.683 1.00 60.00 291 ILE A C 1
ATOM 2299 O O . ILE A 1 291 ? -14.496 6.860 16.819 1.00 60.00 291 ILE A O 1
ATOM 2303 N N . THR A 1 292 ? -14.331 6.313 18.980 1.00 52.00 292 THR A N 1
ATOM 2304 C CA . THR A 1 292 ? -14.462 7.711 19.464 1.00 52.00 292 THR A CA 1
ATOM 2305 C C . THR A 1 292 ? -13.160 8.526 19.603 1.00 52.00 292 THR A C 1
ATOM 2307 O O . THR A 1 292 ? -13.175 9.737 19.376 1.00 52.00 292 THR A O 1
ATOM 2310 N N . GLU A 1 293 ? -12.005 7.913 19.888 1.00 49.69 293 GLU A N 1
ATOM 2311 C CA . GLU A 1 293 ? -10.687 8.564 19.708 1.00 49.69 293 GLU A CA 1
ATOM 2312 C C . GLU A 1 293 ? -10.383 8.777 18.230 1.00 49.69 293 GLU A C 1
ATOM 2314 O O . GLU A 1 293 ? -9.665 9.716 17.894 1.00 49.69 293 GLU A O 1
ATOM 2319 N N . SER A 1 294 ? -10.977 7.961 17.344 1.00 48.69 294 SER A N 1
ATOM 2320 C CA . SER A 1 294 ? -11.169 8.421 15.980 1.00 48.69 294 SER A CA 1
ATOM 2321 C C . SER A 1 294 ? -12.073 9.662 16.028 1.00 48.69 294 SER A C 1
ATOM 2323 O O . SER A 1 294 ? -11.533 10.759 15.898 1.00 48.69 294 SER A O 1
ATOM 2325 N N . SER A 1 295 ? -13.383 9.551 16.331 1.00 46.69 295 SER A N 1
ATOM 2326 C CA . SER A 1 295 ? -14.446 10.585 16.199 1.00 46.69 295 SER A CA 1
ATOM 2327 C C . SER A 1 295 ? -14.177 12.001 16.756 1.00 46.69 295 SER A C 1
ATOM 2329 O O . SER A 1 295 ? -14.950 12.909 16.469 1.00 46.69 295 SER A O 1
ATOM 2331 N N . THR A 1 296 ? -13.113 12.233 17.523 1.00 44.09 296 THR A N 1
ATOM 2332 C CA . THR A 1 296 ? -12.769 13.530 18.133 1.00 44.09 296 THR A CA 1
ATOM 2333 C C . THR A 1 296 ? -11.873 14.447 17.282 1.00 44.09 296 THR A C 1
ATOM 2335 O O . THR A 1 296 ? -11.815 15.642 17.569 1.00 44.09 296 THR A O 1
ATOM 2338 N N . TYR A 1 297 ? -11.212 13.953 16.223 1.00 43.56 297 TYR A N 1
ATOM 2339 C CA . TYR A 1 297 ? -10.262 14.755 15.418 1.00 43.56 297 TYR A CA 1
ATOM 2340 C C . TYR A 1 297 ? -10.782 15.289 14.062 1.00 43.56 297 TYR A C 1
ATOM 2342 O O . TYR A 1 297 ? -10.150 16.165 13.467 1.00 43.56 297 TYR A O 1
ATOM 2350 N N . TRP A 1 298 ? -11.937 14.835 13.572 1.00 48.34 298 TRP A N 1
ATOM 2351 C CA . TRP A 1 298 ? -12.602 15.343 12.354 1.00 48.34 298 TRP A CA 1
ATOM 2352 C C . TRP A 1 298 ? -13.463 16.544 12.706 1.00 48.34 298 TRP A C 1
ATOM 2354 O O . TRP A 1 298 ? -14.454 16.428 13.421 1.00 48.34 298 TRP A O 1
ATOM 2364 N N . LYS A 1 299 ? -13.121 17.698 12.135 1.00 38.69 299 LYS A N 1
ATOM 2365 C CA . LYS A 1 299 ? -13.982 18.882 12.210 1.00 38.69 299 LYS A CA 1
ATOM 2366 C C . LYS A 1 299 ? -15.099 18.891 11.160 1.00 38.69 299 LYS A C 1
ATOM 2368 O O . LYS A 1 299 ? -16.026 19.665 11.331 1.00 38.69 299 LYS A O 1
ATOM 2373 N N . ASN A 1 300 ? -15.020 18.044 10.120 1.00 34.81 300 ASN A N 1
ATOM 2374 C CA . ASN A 1 300 ? -15.957 18.034 8.982 1.00 34.81 300 ASN A CA 1
ATOM 2375 C C . ASN A 1 300 ? -16.301 16.637 8.402 1.00 34.81 300 ASN A C 1
ATOM 2377 O O . ASN A 1 300 ? -17.052 16.575 7.432 1.00 34.81 300 ASN A O 1
ATOM 2381 N N . ALA A 1 301 ? -15.759 15.524 8.918 1.00 41.22 301 ALA A N 1
ATOM 2382 C CA . ALA A 1 301 ? -15.941 14.225 8.257 1.00 41.22 301 ALA A CA 1
ATOM 2383 C C . ALA A 1 301 ? -17.301 13.583 8.568 1.00 41.22 301 ALA A C 1
ATOM 2385 O O . ALA A 1 301 ? -17.706 13.491 9.729 1.00 41.22 301 ALA A O 1
ATOM 2386 N N . LEU A 1 302 ? -17.968 13.055 7.538 1.00 41.53 302 LEU A N 1
ATOM 2387 C CA . LEU A 1 302 ? -19.182 12.260 7.714 1.00 41.53 302 LEU A CA 1
ATOM 2388 C C . LEU A 1 302 ? -18.792 10.849 8.185 1.00 41.53 302 LEU A C 1
ATOM 2390 O O . LEU A 1 302 ? -18.240 10.058 7.415 1.00 41.53 302 LEU A O 1
ATOM 2394 N N . LEU A 1 303 ? -19.055 10.539 9.456 1.00 47.34 303 LEU A N 1
ATOM 2395 C CA . LEU A 1 303 ? -18.834 9.211 10.025 1.00 47.34 303 LEU A CA 1
ATOM 2396 C C . LEU A 1 303 ? -20.026 8.304 9.695 1.00 47.34 303 LEU A C 1
ATOM 2398 O O . LEU A 1 303 ? -21.076 8.401 10.328 1.00 47.34 303 LEU A O 1
ATOM 2402 N N . VAL A 1 304 ? -19.858 7.409 8.719 1.00 47.16 304 VAL A N 1
ATOM 2403 C CA . VAL A 1 304 ? -20.881 6.423 8.338 1.00 47.16 304 VAL A CA 1
ATOM 2404 C C . VAL A 1 304 ? -20.363 5.024 8.654 1.00 47.16 304 VAL A C 1
ATOM 2406 O O . VAL A 1 304 ? -19.637 4.411 7.868 1.00 47.16 304 VAL A O 1
ATOM 2409 N N . VAL A 1 305 ? -20.733 4.530 9.836 1.00 49.03 305 VAL A N 1
ATOM 2410 C CA . VAL A 1 305 ? -20.402 3.177 10.293 1.00 49.03 305 VAL A CA 1
ATOM 2411 C C . VAL A 1 305 ? -21.651 2.304 10.207 1.00 49.03 305 VAL A C 1
ATOM 2413 O O . VAL A 1 305 ? -22.542 2.407 11.048 1.00 49.03 305 VAL A O 1
ATOM 2416 N N . TYR A 1 306 ? -21.698 1.410 9.221 1.00 38.38 306 TYR A N 1
ATOM 2417 C CA . TYR A 1 306 ? -22.683 0.332 9.174 1.00 38.38 306 TYR A CA 1
ATOM 2418 C C . TYR A 1 306 ? -22.044 -0.945 9.731 1.00 38.38 306 TYR A C 1
ATOM 2420 O O . TYR A 1 306 ? -21.583 -1.803 8.979 1.00 38.38 306 TYR A O 1
ATOM 2428 N N . VAL A 1 307 ? -21.999 -1.075 11.065 1.00 41.31 307 VAL A N 1
ATOM 2429 C CA . VAL A 1 307 ? -21.632 -2.353 11.700 1.00 41.31 307 VAL A CA 1
ATOM 2430 C C . VAL A 1 307 ? -22.837 -3.289 11.648 1.00 41.31 307 VAL A C 1
ATOM 2432 O O . VAL A 1 307 ? -23.725 -3.221 12.498 1.00 41.31 307 VAL A O 1
ATOM 2435 N N . LEU A 1 308 ? -22.859 -4.198 10.674 1.00 32.19 308 LEU A N 1
ATOM 2436 C CA . LEU A 1 308 ? -23.756 -5.354 10.700 1.00 32.19 308 LEU A CA 1
ATOM 2437 C C . LEU A 1 308 ? -23.215 -6.383 11.703 1.00 32.19 308 LEU A C 1
ATOM 2439 O O . LEU A 1 308 ? -22.539 -7.343 11.344 1.00 32.19 308 LEU A O 1
ATOM 2443 N N . SER A 1 309 ? -23.488 -6.142 12.985 1.00 31.05 309 SER A N 1
ATOM 2444 C CA . SER A 1 309 ? -23.063 -7.018 14.076 1.00 31.05 309 SER A CA 1
ATOM 2445 C C . SER A 1 309 ? -23.980 -8.242 14.192 1.00 31.05 309 SER A C 1
ATOM 2447 O O . SER A 1 309 ? -25.097 -8.150 14.698 1.00 31.05 309 SER A O 1
ATOM 2449 N N . TYR A 1 310 ? -23.480 -9.391 13.742 1.00 28.97 310 TYR A N 1
ATOM 2450 C CA . TYR A 1 310 ? -23.997 -10.741 13.987 1.00 28.97 310 TYR A CA 1
ATOM 2451 C C . TYR A 1 310 ? -22.779 -11.651 14.213 1.00 28.97 310 TYR A C 1
ATOM 2453 O O . TYR A 1 310 ? -21.815 -11.550 13.463 1.00 28.97 310 TYR A O 1
ATOM 2461 N N . SER A 1 311 ? -22.733 -12.583 15.162 1.00 28.28 311 SER A N 1
ATOM 2462 C CA . SER A 1 311 ? -23.530 -12.832 16.372 1.00 28.28 311 SER A CA 1
ATOM 2463 C C . SER A 1 311 ? -22.611 -13.589 17.348 1.00 28.28 311 SER A C 1
ATOM 2465 O O . SER A 1 311 ? -21.557 -14.077 16.943 1.00 28.28 311 SER A O 1
ATOM 2467 N N . LYS A 1 312 ? -23.012 -13.733 18.617 1.00 34.31 312 LYS A N 1
ATOM 2468 C CA . LYS A 1 312 ? -22.388 -14.696 19.539 1.00 34.31 312 LYS A CA 1
ATOM 2469 C C . LYS A 1 312 ? -22.311 -16.096 18.913 1.00 34.31 312 LYS A C 1
ATOM 2471 O O . LYS A 1 312 ? -23.325 -16.569 18.392 1.00 34.31 312 LYS A O 1
ATOM 2476 N N . VAL A 1 313 ? -21.168 -16.750 19.107 1.00 34.28 313 VAL A N 1
ATOM 2477 C CA . VAL A 1 313 ? -21.026 -18.199 19.320 1.00 34.28 313 VAL A CA 1
ATOM 2478 C C . VAL A 1 313 ? -20.193 -18.353 20.587 1.00 34.28 313 VAL A C 1
ATOM 2480 O O . VAL A 1 313 ? -19.152 -17.662 20.653 1.00 34.28 313 VAL A O 1
#

Foldseek 3Di:
DDDDDDDDDDDDDPDDDDDPDDPPPPPPPPDPAAEAEFDKDKDQPPPPPDPDDDDDDDDPCPDNPFIEIEGEPVVVVVVCVVVVPPDPDDDDPPVRYAYEHAADACPDAGQEYEYEDAAHYEQDARSDARHDLQRDHLEYEYEQYNEYHYDANSAEYPPPPDDDDPPDPPPPPDRPPHAYAYEYYNYEYLAQDANSHYDDRHAHYEYECYEHAELEANSQQDEYAEYEYENYEYEDQYQNSNANYEYAEYEAYLYEYNYEADLRSCQRYYYEEEYEHYNYHYNDDYDVNVVVSHVPRYPHYDYHYDPPDDDDD